Protein AF-A0A3L6TFB0-F1 (afdb_monomer)

Foldseek 3Di:
DDPPLPQVQLVSCVVVVNDDPQQAQLQARHGIDLFCLCAVPPLNVVLQVLLCVLVVHRARNGPCRLVVLVVVCVVCVVSVLLSVLLSVLSSVQSVCVVPVVDDDDDSLVSLLSSLVSSVVCVVVPPDDPPPSSVVSNVVSVVRVLVVVLVVVVVVPDDPVQSVQCVVVVNDPPLVRHDPSSNVVVVVVVVVD

Radius of gyration: 19.84 Å; Cα contacts (8 Å, |Δi|>4): 176; chains: 1; bounding box: 45×48×41 Å

Sequence (192 aa):
MLSTRKSLTRDVLESRGKHLDDNTCLFCSERETSQHLFFDCVVAKQVWTSISELLGLEIGSDFESVGSKWLCNKKFLVHNMISSAALWSIWKLRNNIHFQNSRWRDLGSLLLRITRTIQNWIILSPGQFEGQVNSFGERAKENSVQTWETYWLKRGVSPSSMADWRTSNYNWDMKYLPEDLKRICESEMLSF

Solvent-accessible surface area (backbone atoms only — not comparable to full-atom values): 10977 Å² total; per-residue (Å²): 132,84,82,68,94,70,65,83,32,51,54,53,38,44,76,69,73,42,89,61,99,71,52,48,29,99,86,75,67,45,76,27,34,67,65,31,61,64,20,69,31,75,66,30,38,54,52,25,52,55,50,16,67,73,68,76,41,94,43,44,80,40,70,62,57,48,46,61,40,51,76,43,38,90,84,29,45,66,60,42,48,52,53,49,28,44,54,50,46,53,52,50,50,56,48,34,37,73,78,63,77,41,76,88,85,57,68,20,67,50,44,40,49,24,36,52,49,42,60,74,45,38,83,81,53,78,92,79,49,72,67,61,52,48,52,50,36,50,52,17,49,48,50,35,46,52,56,50,51,53,52,42,44,76,72,67,32,49,74,65,44,54,52,55,32,52,74,59,72,62,52,80,56,77,90,69,43,40,69,61,51,44,51,51,54,52,58,57,59,72,71,107

Nearest PDB structures (foldseek):
  4rm7-assembly1_A  TM=3.546E-01  e=2.268E+00  Slackia heliotrinireducens DSM 20476
  4w9u-assembly1_C  TM=3.164E-01  e=8.969E+00  Brucella abortus 2308

InterPro domains:
  IPR026960 Reverse transcriptase zinc-binding domain [PF13966] (3-48)

Organism: Panicum miliaceum (NCBI:txid4540)

Secondary structure (DSSP, 8-state):
----TTS--HHHHHTTT---S--B-TTTSSBP-HHIIIIISHHHHHHHHHHHHHHTS---SSHHHHHHHHTTHHHHHHHHHHHHHHHHHHHHHHHHHHHS------HHHHHHHHHHHHHHHGGGSTTS-HHHHHHHHHHHHHHHHHHHHHHHHHTT--HHHHHHHHHTTS---TTSS-HHHHHHHHHHHTT-

pLDDT: mean 77.68, std 12.62, range [33.12, 94.62]

Mean predicted aligned error: 12.29 Å

Structure (mmCIF, N/CA/C/O backbone):
data_AF-A0A3L6TFB0-F1
#
_entry.id   AF-A0A3L6TFB0-F1
#
loop_
_atom_site.group_PDB
_atom_site.id
_atom_site.type_symbol
_atom_site.label_atom_id
_atom_site.label_alt_id
_atom_site.label_comp_id
_atom_site.label_asym_id
_atom_site.label_entity_id
_atom_site.label_seq_id
_atom_site.pdbx_PDB_ins_code
_atom_site.Cartn_x
_atom_site.Cartn_y
_atom_site.Cartn_z
_atom_site.occupancy
_atom_site.B_iso_or_equiv
_atom_site.auth_seq_id
_atom_site.auth_comp_id
_atom_site.auth_asym_id
_atom_site.auth_atom_id
_atom_site.pdbx_PDB_model_num
ATOM 1 N N . MET A 1 1 ? -10.306 17.043 -11.134 1.00 34.75 1 MET A N 1
ATOM 2 C CA . MET A 1 1 ? -9.308 17.948 -10.514 1.00 34.75 1 MET A CA 1
ATOM 3 C C . MET A 1 1 ? -7.927 17.459 -10.918 1.00 34.75 1 MET A C 1
ATOM 5 O O . MET A 1 1 ? -7.600 16.311 -10.660 1.00 34.75 1 MET A O 1
ATOM 9 N N . LEU A 1 2 ? -7.189 18.287 -11.656 1.00 40.16 2 LEU A N 1
ATOM 10 C CA . LEU A 1 2 ? -5.921 17.944 -12.299 1.00 40.16 2 LEU A CA 1
ATOM 11 C C . LEU A 1 2 ? -4.878 17.502 -11.264 1.00 40.16 2 LEU A C 1
ATOM 13 O O . LEU A 1 2 ? -4.475 18.300 -10.418 1.00 40.16 2 LEU A O 1
ATOM 17 N N . SER A 1 3 ? -4.423 16.249 -11.368 1.00 43.41 3 SER A N 1
ATOM 18 C CA . SER A 1 3 ? -3.174 15.788 -10.757 1.00 43.41 3 SER A CA 1
ATOM 19 C C . SER A 1 3 ? -2.056 16.697 -11.266 1.00 43.41 3 SER A C 1
ATOM 21 O O . SER A 1 3 ? -1.600 16.598 -12.407 1.00 43.41 3 SER A O 1
ATOM 23 N N . THR A 1 4 ? -1.705 17.708 -10.474 1.00 44.41 4 THR A N 1
ATOM 24 C CA . THR A 1 4 ? -0.649 18.640 -10.855 1.00 44.41 4 THR A CA 1
ATOM 25 C C . THR A 1 4 ? 0.663 17.868 -10.877 1.00 44.41 4 THR A C 1
ATOM 27 O O . THR A 1 4 ? 0.976 17.143 -9.937 1.00 44.41 4 THR A O 1
ATOM 30 N N . ARG A 1 5 ? 1.395 18.021 -11.985 1.00 49.91 5 ARG A N 1
ATOM 31 C CA . ARG A 1 5 ? 2.656 17.376 -12.393 1.00 49.91 5 ARG A CA 1
ATOM 32 C C . ARG A 1 5 ? 3.783 17.487 -11.346 1.00 49.91 5 ARG A C 1
ATOM 34 O O . ARG A 1 5 ? 4.804 18.117 -11.613 1.00 49.91 5 ARG A O 1
ATOM 41 N N . LYS A 1 6 ? 3.603 16.945 -10.140 1.00 53.91 6 LYS A N 1
ATOM 42 C CA . LYS A 1 6 ? 4.537 16.999 -9.000 1.00 53.91 6 LYS A CA 1
ATOM 43 C C . LYS A 1 6 ? 4.954 15.613 -8.508 1.00 53.91 6 LYS A C 1
ATOM 45 O O . LYS A 1 6 ? 6.010 15.514 -7.887 1.00 53.91 6 LYS A O 1
ATOM 50 N N . SER A 1 7 ? 4.195 14.553 -8.797 1.00 53.53 7 SER A N 1
ATOM 51 C CA . SER A 1 7 ? 4.681 13.187 -8.593 1.00 53.53 7 SER A CA 1
ATOM 52 C C . SER A 1 7 ? 5.807 12.921 -9.597 1.00 53.53 7 SER A C 1
ATOM 54 O O . SER A 1 7 ? 5.657 13.140 -10.793 1.00 53.53 7 SER A O 1
ATOM 56 N N . LEU A 1 8 ? 6.975 12.491 -9.119 1.00 62.09 8 LEU A N 1
ATOM 57 C CA . LEU A 1 8 ? 8.106 12.091 -9.968 1.00 62.09 8 LEU A CA 1
ATOM 58 C C . LEU A 1 8 ? 7.874 10.693 -10.568 1.00 62.09 8 LEU A C 1
ATOM 60 O O . LEU A 1 8 ? 8.758 9.839 -10.491 1.00 62.09 8 LEU A O 1
ATOM 64 N N . THR A 1 9 ? 6.677 10.427 -11.094 1.00 61.56 9 THR A N 1
ATOM 65 C CA . THR A 1 9 ? 6.404 9.205 -11.859 1.00 61.56 9 THR A CA 1
ATOM 66 C C . THR A 1 9 ? 7.203 9.219 -13.164 1.00 61.56 9 THR A C 1
ATOM 68 O O . THR A 1 9 ? 7.652 10.286 -13.598 1.00 61.56 9 THR A O 1
ATOM 71 N N . ARG A 1 10 ? 7.500 8.043 -13.736 1.00 66.25 10 ARG A N 1
ATOM 72 C CA . ARG A 1 10 ? 8.426 7.944 -14.885 1.00 66.25 10 ARG A CA 1
ATOM 73 C C . ARG A 1 10 ? 7.934 8.760 -16.088 1.00 66.25 10 ARG A C 1
ATOM 75 O O . ARG A 1 10 ? 8.711 9.524 -16.650 1.00 66.25 10 ARG A O 1
ATOM 82 N N . ASP A 1 11 ? 6.629 8.741 -16.358 1.00 64.44 11 ASP A N 1
ATOM 83 C CA . ASP A 1 11 ? 5.951 9.612 -17.332 1.00 64.44 11 ASP A CA 1
ATOM 84 C C . ASP A 1 11 ? 6.188 11.119 -17.090 1.00 64.44 11 ASP A C 1
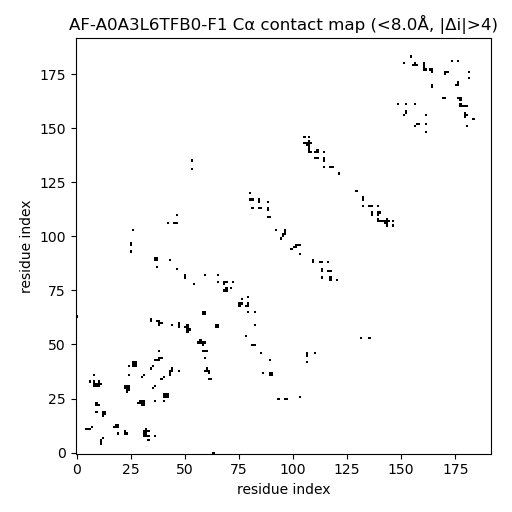ATOM 86 O O . ASP A 1 11 ? 6.435 11.887 -18.022 1.00 64.44 11 ASP A O 1
ATOM 90 N N . VAL A 1 12 ? 6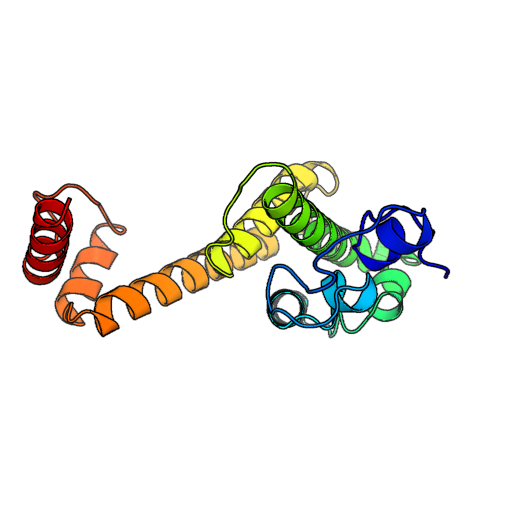.163 11.566 -15.831 1.00 68.44 12 VAL A N 1
ATOM 91 C CA . VAL A 1 12 ? 6.412 12.971 -15.472 1.00 68.44 12 VAL A CA 1
ATOM 92 C C . VAL A 1 12 ? 7.890 13.336 -15.635 1.00 68.44 12 VAL A C 1
ATOM 94 O O . VAL A 1 12 ? 8.186 14.453 -16.058 1.00 68.44 12 VAL A O 1
ATOM 97 N N . LEU A 1 13 ? 8.821 12.427 -15.336 1.00 65.56 13 LEU A N 1
ATOM 98 C CA . LEU A 1 13 ? 10.259 12.633 -15.553 1.00 65.56 13 LEU A CA 1
ATOM 99 C C . LEU A 1 13 ? 10.601 12.720 -17.048 1.00 65.56 13 LEU A C 1
ATOM 101 O O . LEU A 1 13 ? 11.302 13.648 -17.458 1.00 65.56 13 LEU A O 1
ATOM 105 N N . GLU A 1 14 ? 10.030 11.830 -17.855 1.00 64.38 14 GLU A N 1
ATOM 106 C CA . GLU A 1 14 ? 10.183 11.817 -19.312 1.00 64.38 14 GLU A CA 1
ATOM 107 C C . GLU A 1 14 ? 9.619 13.098 -19.942 1.00 64.38 14 GLU A C 1
ATOM 109 O O . GLU A 1 14 ? 10.307 13.775 -20.706 1.00 64.38 14 GLU A O 1
ATOM 114 N N . SER A 1 15 ? 8.430 13.541 -19.511 1.00 65.06 15 SER A N 1
ATOM 115 C CA . SER A 1 15 ? 7.844 14.820 -19.950 1.00 65.06 15 SER A CA 1
ATOM 116 C C . SER A 1 15 ? 8.668 16.062 -19.563 1.00 65.06 15 SER A C 1
ATOM 118 O O . SER A 1 15 ? 8.455 17.142 -20.113 1.00 65.06 15 SER A O 1
ATOM 120 N N . ARG A 1 16 ? 9.611 15.926 -18.617 1.00 68.06 16 ARG A N 1
ATOM 121 C CA . ARG A 1 16 ? 10.566 16.966 -18.193 1.00 68.06 16 ARG A CA 1
ATOM 122 C C . ARG A 1 16 ? 11.934 16.834 -18.880 1.00 68.06 16 ARG A C 1
ATOM 124 O O . ARG A 1 16 ? 12.887 17.484 -18.453 1.00 68.06 16 ARG A O 1
ATOM 131 N N . GLY A 1 17 ? 12.047 15.997 -19.912 1.00 60.22 17 GLY A N 1
ATOM 132 C CA . GLY A 1 17 ? 13.275 15.812 -20.687 1.00 60.22 17 GLY A CA 1
ATOM 133 C C . GLY A 1 17 ? 14.335 14.951 -19.996 1.00 60.22 17 GLY A C 1
ATOM 134 O O . GLY A 1 17 ? 15.500 14.993 -20.385 1.00 60.22 17 GLY A O 1
ATOM 135 N N . LYS A 1 18 ? 13.971 14.183 -18.958 1.00 62.00 18 LYS A N 1
ATOM 136 C CA . LYS A 1 18 ? 14.849 13.153 -18.389 1.00 62.00 18 LYS A CA 1
ATOM 137 C C . LYS A 1 18 ? 14.588 11.846 -19.127 1.00 62.00 18 LYS A C 1
ATOM 139 O O . LYS A 1 18 ? 13.540 11.241 -18.931 1.00 62.00 18 LYS A O 1
ATOM 144 N N . HIS A 1 19 ? 15.527 11.435 -19.976 1.00 58.56 19 HIS A N 1
ATOM 145 C CA . HIS A 1 19 ? 15.477 10.114 -20.592 1.00 58.56 19 HIS A CA 1
ATOM 146 C C . HIS A 1 19 ? 15.618 9.054 -19.497 1.00 58.56 19 HIS A C 1
ATOM 148 O O . HIS A 1 19 ? 16.542 9.118 -18.684 1.00 58.56 19 HIS A O 1
ATOM 154 N N . LEU A 1 20 ? 14.663 8.135 -19.448 1.00 63.72 20 LEU A N 1
ATOM 155 C CA . LEU A 1 20 ? 14.705 6.955 -18.604 1.00 63.72 20 LEU A CA 1
ATOM 156 C C . LEU A 1 20 ? 14.768 5.760 -19.549 1.00 63.72 20 LEU A C 1
ATOM 158 O O . LEU A 1 20 ? 13.880 5.599 -20.382 1.00 63.72 20 LEU A O 1
ATOM 162 N N . ASP A 1 21 ? 15.800 4.932 -19.413 1.00 64.44 21 ASP A N 1
ATOM 163 C CA . ASP A 1 21 ? 15.968 3.743 -20.260 1.00 64.44 21 ASP A CA 1
ATOM 164 C C . ASP A 1 21 ? 14.856 2.702 -20.012 1.00 64.44 21 ASP A C 1
ATOM 166 O O . ASP A 1 21 ? 14.566 1.863 -20.861 1.00 64.44 21 ASP A O 1
ATOM 170 N N . ASP A 1 22 ? 14.202 2.778 -18.846 1.00 74.75 22 ASP A N 1
ATOM 171 C CA . ASP A 1 22 ? 13.092 1.926 -18.439 1.00 74.75 22 ASP A CA 1
ATOM 172 C C . ASP A 1 22 ? 11.940 2.767 -17.860 1.00 74.75 22 ASP A C 1
ATOM 174 O O . ASP A 1 22 ? 12.082 3.432 -16.831 1.00 74.75 22 ASP A O 1
ATOM 178 N N . ASN A 1 23 ? 10.775 2.690 -18.513 1.00 76.62 23 ASN A N 1
ATOM 179 C CA . ASN A 1 23 ? 9.536 3.394 -18.157 1.00 76.62 23 ASN A CA 1
ATOM 180 C C . ASN A 1 23 ? 8.504 2.500 -17.446 1.00 76.62 23 ASN A C 1
ATOM 182 O O . ASN A 1 23 ? 7.345 2.887 -17.275 1.00 76.62 23 ASN A O 1
ATOM 186 N N . THR A 1 24 ? 8.895 1.296 -17.030 1.00 83.25 24 THR A N 1
ATOM 187 C CA . THR A 1 24 ? 7.977 0.331 -16.416 1.00 83.25 24 THR A CA 1
ATOM 188 C C . THR A 1 24 ? 7.727 0.580 -14.919 1.00 83.25 24 THR A C 1
ATOM 190 O O . THR A 1 24 ? 8.364 1.401 -14.274 1.00 83.25 24 THR A O 1
ATOM 193 N N . CYS A 1 25 ? 6.740 -0.059 -14.313 1.00 81.31 25 CYS A N 1
ATOM 194 C CA . CYS A 1 25 ? 6.436 0.068 -12.903 1.00 81.31 25 CYS A CA 1
ATOM 195 C C . CYS A 1 25 ? 7.386 -0.834 -12.126 1.00 81.31 25 CYS A C 1
ATOM 197 O O . CYS A 1 25 ? 7.467 -2.033 -12.390 1.00 81.31 25 CYS A O 1
ATOM 199 N N . LEU A 1 26 ? 8.020 -0.288 -11.088 1.00 82.56 26 LEU A N 1
ATOM 200 C CA . LEU A 1 26 ? 8.930 -1.037 -10.212 1.00 82.56 26 LEU A CA 1
ATOM 201 C C . LEU A 1 26 ? 8.255 -2.181 -9.432 1.00 82.56 26 LEU A C 1
ATOM 203 O O . LEU A 1 26 ? 8.943 -2.952 -8.769 1.00 82.56 26 LEU A O 1
ATOM 207 N N . PHE A 1 27 ? 6.926 -2.282 -9.487 1.00 76.81 27 PHE A N 1
ATOM 208 C CA . PHE A 1 27 ? 6.156 -3.331 -8.824 1.00 76.81 27 PHE A CA 1
ATOM 209 C C . PHE A 1 27 ? 5.663 -4.439 -9.760 1.00 76.81 27 PHE A C 1
ATOM 211 O O . PHE A 1 27 ? 5.446 -5.551 -9.289 1.00 76.81 27 PHE A O 1
ATOM 218 N N . CYS A 1 28 ? 5.433 -4.153 -11.047 1.00 79.38 28 CYS A N 1
ATOM 219 C CA . CYS A 1 28 ? 4.766 -5.102 -11.953 1.00 79.38 28 CYS A CA 1
ATOM 220 C C . CYS A 1 28 ? 5.220 -5.049 -13.418 1.00 79.38 28 CYS A C 1
ATOM 222 O O . CYS A 1 28 ? 4.640 -5.733 -14.252 1.00 79.38 28 CYS A O 1
ATOM 224 N N . SER A 1 29 ? 6.236 -4.247 -13.743 1.00 81.81 29 SER A N 1
ATOM 225 C CA . SER A 1 29 ? 6.821 -4.151 -15.088 1.00 81.81 29 SER A CA 1
ATOM 226 C C . SER A 1 29 ? 5.883 -3.652 -16.208 1.00 81.81 29 SER A C 1
ATOM 228 O O . SER A 1 29 ? 6.292 -3.601 -17.364 1.00 81.81 29 SER A O 1
ATOM 230 N N . GLU A 1 30 ? 4.662 -3.205 -15.898 1.00 81.38 30 GLU A N 1
ATOM 231 C CA . GLU A 1 30 ? 3.780 -2.473 -16.828 1.00 81.38 30 GLU A CA 1
ATOM 232 C C . GLU A 1 30 ? 4.193 -1.001 -16.973 1.00 81.38 30 GLU A C 1
ATOM 234 O O . GLU A 1 30 ? 4.982 -0.510 -16.183 1.00 81.38 30 GLU A O 1
ATOM 239 N N . ARG A 1 31 ? 3.663 -0.238 -17.938 1.00 84.62 31 ARG A N 1
ATOM 240 C CA . ARG A 1 31 ? 4.007 1.192 -18.088 1.00 84.62 31 ARG A CA 1
ATOM 241 C C . ARG A 1 31 ? 3.654 1.997 -16.829 1.00 84.62 31 ARG A C 1
ATOM 243 O O . ARG A 1 31 ? 2.492 2.064 -16.434 1.00 84.62 31 ARG A O 1
ATOM 250 N N . GLU A 1 32 ? 4.632 2.685 -16.242 1.00 86.62 32 GLU A N 1
ATOM 251 C CA . GLU A 1 32 ? 4.391 3.487 -15.043 1.00 86.62 32 GLU A CA 1
ATOM 252 C C . GLU A 1 32 ? 3.821 4.868 -15.390 1.00 86.62 32 GLU A C 1
ATOM 254 O O . GLU A 1 32 ? 4.474 5.705 -16.013 1.00 86.62 32 GLU A O 1
ATOM 259 N N . THR A 1 33 ? 2.605 5.128 -14.917 1.00 89.12 33 THR A N 1
ATOM 260 C CA . THR A 1 33 ? 1.979 6.455 -14.870 1.00 89.12 33 THR A CA 1
ATOM 261 C C . THR A 1 33 ? 1.542 6.757 -13.440 1.00 89.12 33 THR A C 1
ATOM 263 O O . THR A 1 33 ? 1.510 5.859 -12.597 1.00 89.12 33 THR A O 1
ATOM 266 N N . SER A 1 34 ? 1.158 8.000 -13.139 1.00 88.38 34 SER A N 1
ATOM 267 C CA . SER A 1 34 ? 0.551 8.309 -11.831 1.00 88.38 34 SER A CA 1
ATOM 268 C C . SER A 1 34 ? -0.713 7.488 -11.553 1.00 88.38 34 SER A C 1
ATOM 270 O O . SER A 1 34 ? -0.859 6.968 -10.452 1.00 88.38 34 SER A O 1
ATOM 272 N N . GLN A 1 35 ? -1.594 7.320 -12.542 1.00 90.31 35 GLN A N 1
ATOM 273 C CA . GLN A 1 35 ? -2.800 6.502 -12.385 1.00 90.31 35 GLN A CA 1
ATOM 274 C C . GLN A 1 35 ? -2.438 5.031 -12.127 1.00 90.31 35 GLN A C 1
ATOM 276 O O . GLN A 1 35 ? -2.921 4.434 -11.166 1.00 90.31 35 GLN A O 1
ATOM 281 N N . HIS A 1 36 ? -1.500 4.483 -12.903 1.00 87.44 36 HIS A N 1
ATOM 282 C CA . HIS A 1 36 ? -1.064 3.105 -12.719 1.00 87.44 36 HIS A CA 1
ATOM 283 C C . HIS A 1 36 ? -0.408 2.890 -11.350 1.00 87.44 36 HIS A C 1
ATOM 285 O O . HIS A 1 36 ? -0.799 1.990 -10.615 1.00 87.44 36 HIS A O 1
ATOM 291 N N . LEU A 1 37 ? 0.552 3.736 -10.967 1.00 90.25 37 LEU A N 1
ATOM 292 C CA . LEU A 1 37 ? 1.269 3.607 -9.698 1.00 90.25 37 LEU A CA 1
ATOM 293 C C . LEU A 1 37 ? 0.320 3.612 -8.496 1.00 90.25 37 LEU A C 1
ATOM 295 O O . LEU A 1 37 ? 0.527 2.853 -7.550 1.00 90.25 37 LEU A O 1
ATOM 299 N N . PHE A 1 38 ? -0.681 4.493 -8.515 1.00 93.69 38 PHE A N 1
ATOM 300 C CA . PHE A 1 38 ? -1.554 4.695 -7.368 1.00 93.69 38 PHE A CA 1
ATOM 301 C C . PHE A 1 38 ? -2.805 3.828 -7.367 1.00 93.69 38 PHE A C 1
ATOM 303 O O . PHE A 1 38 ? -3.336 3.629 -6.280 1.00 93.69 38 PHE A O 1
ATOM 310 N N . PHE A 1 39 ? -3.267 3.312 -8.509 1.00 92.44 39 PHE A N 1
ATOM 311 C CA . PHE A 1 39 ? -4.572 2.645 -8.593 1.00 92.44 39 PHE A CA 1
ATOM 312 C C . PHE A 1 39 ? -4.570 1.383 -9.460 1.00 92.44 39 PHE A C 1
ATOM 314 O O . PHE A 1 39 ? -5.110 0.366 -9.031 1.00 92.44 39 PHE A O 1
ATOM 321 N N . ASP A 1 40 ? -3.940 1.392 -10.640 1.00 86.94 40 ASP A N 1
ATOM 322 C CA . ASP A 1 40 ? -4.090 0.252 -11.565 1.00 86.94 40 ASP A CA 1
ATOM 323 C C . ASP A 1 40 ? -3.097 -0.888 -11.305 1.00 86.94 40 ASP A C 1
ATOM 325 O O . ASP A 1 40 ? -3.389 -2.046 -11.629 1.00 86.94 40 ASP A O 1
ATOM 329 N N . CYS A 1 41 ? -1.944 -0.569 -10.711 1.00 87.81 41 CYS A N 1
ATOM 330 C CA . CYS A 1 41 ? -0.896 -1.521 -10.370 1.00 87.81 41 CYS A CA 1
ATOM 331 C C . CYS A 1 41 ? -1.444 -2.617 -9.452 1.00 87.81 41 CYS A C 1
ATOM 333 O O . CYS A 1 41 ? -2.132 -2.335 -8.471 1.00 87.81 41 CYS A O 1
ATOM 335 N N . VAL A 1 42 ? -1.068 -3.872 -9.705 1.00 82.00 42 VAL A N 1
ATOM 336 C CA . VAL A 1 42 ? -1.490 -5.032 -8.899 1.00 82.00 42 VAL A CA 1
ATOM 337 C C . VAL A 1 42 ? -1.211 -4.872 -7.396 1.00 82.00 42 VAL A C 1
ATOM 339 O O . VAL A 1 42 ? -1.988 -5.345 -6.569 1.00 82.00 42 VAL A O 1
ATOM 342 N N . VAL A 1 43 ? -0.133 -4.174 -7.020 1.00 83.31 43 VAL A N 1
ATOM 343 C CA . VAL A 1 43 ? 0.175 -3.876 -5.611 1.00 83.31 43 VAL A CA 1
ATOM 344 C C . VAL A 1 43 ? -0.768 -2.807 -5.059 1.00 83.31 43 VAL A C 1
ATOM 346 O O . VAL A 1 43 ? -1.292 -2.966 -3.959 1.00 83.31 43 VAL A O 1
ATOM 349 N N . ALA A 1 44 ? -1.022 -1.742 -5.823 1.00 88.81 44 ALA A N 1
ATOM 350 C CA . ALA A 1 44 ? -1.941 -0.681 -5.423 1.00 88.81 44 ALA A CA 1
ATOM 351 C C . ALA A 1 44 ? -3.374 -1.207 -5.259 1.00 88.81 44 ALA A C 1
ATOM 353 O O . ALA A 1 44 ? -4.003 -0.936 -4.238 1.00 88.81 44 ALA A O 1
ATOM 354 N N . LYS A 1 45 ? -3.853 -2.039 -6.193 1.00 85.69 45 LYS A N 1
ATOM 355 C CA . LYS A 1 45 ? 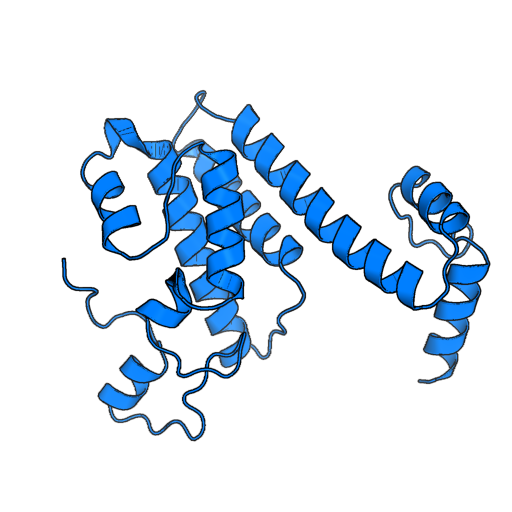-5.166 -2.696 -6.109 1.00 85.69 45 LYS A CA 1
ATOM 356 C C . LYS A 1 45 ? -5.331 -3.480 -4.813 1.00 85.69 45 LYS A C 1
ATOM 358 O O . LYS A 1 45 ? -6.316 -3.284 -4.116 1.00 85.69 45 LYS A O 1
ATOM 363 N N . GLN A 1 46 ? -4.344 -4.293 -4.435 1.00 84.50 46 GLN A N 1
ATOM 364 C CA . GLN A 1 46 ? -4.409 -5.063 -3.187 1.00 84.50 46 GLN A CA 1
ATOM 365 C C . GLN A 1 46 ? -4.427 -4.178 -1.930 1.00 84.50 46 GLN A C 1
ATOM 367 O O . GLN A 1 46 ? -5.122 -4.491 -0.957 1.00 84.50 46 GLN A O 1
ATOM 372 N N . VAL A 1 47 ? -3.699 -3.055 -1.942 1.00 90.06 47 VAL A N 1
ATOM 373 C CA . VAL A 1 47 ? -3.773 -2.057 -0.863 1.00 90.06 47 VAL A CA 1
ATOM 374 C C . VAL A 1 47 ? -5.181 -1.466 -0.777 1.00 90.06 47 VAL A C 1
ATOM 376 O O . VAL A 1 47 ? -5.741 -1.400 0.318 1.00 90.06 47 VAL A O 1
ATOM 379 N N . TRP A 1 48 ? -5.777 -1.079 -1.906 1.00 93.44 48 TRP A N 1
ATOM 380 C CA . TRP A 1 48 ? -7.122 -0.502 -1.938 1.00 93.44 48 TRP A CA 1
ATOM 381 C C . TRP A 1 48 ? -8.225 -1.499 -1.593 1.00 93.44 48 TRP A C 1
ATOM 383 O O . TRP A 1 48 ? -9.152 -1.116 -0.886 1.00 93.44 48 TRP A O 1
ATOM 393 N N . THR A 1 49 ? -8.099 -2.772 -1.974 1.00 87.44 49 THR A N 1
ATOM 394 C CA . THR A 1 49 ? -8.988 -3.848 -1.508 1.00 87.44 49 THR A CA 1
ATOM 395 C C . THR A 1 49 ? -8.947 -3.950 0.014 1.00 87.44 49 THR A C 1
ATOM 397 O O . THR A 1 49 ? -9.983 -3.858 0.668 1.00 87.44 49 THR A O 1
ATOM 400 N N . SER A 1 50 ? -7.743 -4.008 0.597 1.00 85.38 50 SER A N 1
ATOM 401 C CA . SER A 1 50 ? -7.579 -4.060 2.055 1.00 85.38 50 SER A CA 1
ATOM 402 C C . SER A 1 50 ? -8.206 -2.835 2.735 1.00 85.38 50 SER A C 1
ATOM 404 O O . SER A 1 50 ? -8.877 -2.951 3.758 1.00 85.38 50 SER A O 1
ATOM 406 N N . ILE A 1 51 ? -8.007 -1.638 2.182 1.00 89.69 51 ILE A N 1
ATOM 407 C CA . ILE A 1 51 ? -8.572 -0.401 2.735 1.00 89.69 51 ILE A CA 1
ATOM 408 C C . ILE A 1 51 ? -10.099 -0.362 2.592 1.00 89.69 51 ILE A C 1
ATOM 410 O O . ILE A 1 51 ? -10.774 0.036 3.538 1.00 89.69 51 ILE A O 1
ATOM 414 N N . SER A 1 52 ? -10.647 -0.790 1.456 1.00 90.44 52 SER A N 1
ATOM 415 C CA . SER A 1 52 ? -12.093 -0.781 1.211 1.00 90.44 52 SER A CA 1
ATOM 416 C C . SER A 1 52 ? -12.825 -1.719 2.165 1.00 90.44 52 SER A C 1
ATOM 418 O O . SER A 1 52 ? -13.816 -1.324 2.778 1.00 90.44 52 SER A O 1
ATOM 420 N N . GLU A 1 53 ? -12.275 -2.914 2.393 1.00 86.81 53 GLU A N 1
ATOM 421 C CA . GLU A 1 53 ? -12.779 -3.860 3.394 1.00 86.81 53 GLU A CA 1
ATOM 422 C C . GLU A 1 53 ? -12.731 -3.291 4.816 1.00 86.81 53 GLU A C 1
ATOM 424 O O . GLU A 1 53 ? -13.663 -3.490 5.589 1.00 86.81 53 GLU A O 1
ATOM 429 N N . LEU A 1 54 ? -11.661 -2.565 5.170 1.00 83.12 54 LEU A N 1
ATOM 430 C CA . LEU A 1 54 ? -11.541 -1.937 6.491 1.00 83.12 54 LEU A CA 1
ATOM 431 C C . LEU A 1 54 ? -12.625 -0.875 6.702 1.00 83.12 54 LEU A C 1
ATOM 433 O O . LEU A 1 54 ? -13.191 -0.762 7.787 1.00 83.12 54 LEU A O 1
ATOM 437 N N . LEU A 1 55 ? -12.849 -0.054 5.679 1.00 84.38 55 LEU A N 1
ATOM 438 C CA . LEU A 1 55 ? -13.748 1.093 5.745 1.00 84.38 55 LEU A CA 1
ATOM 439 C C . LEU A 1 55 ? -15.212 0.710 5.507 1.00 84.38 55 LEU A C 1
ATOM 441 O O . LEU A 1 55 ? -16.093 1.530 5.761 1.00 84.38 55 LEU A O 1
ATOM 445 N N . GLY A 1 56 ? -15.477 -0.500 5.001 1.00 85.44 56 GLY A N 1
ATOM 446 C CA . GLY A 1 56 ? -16.796 -0.881 4.496 1.00 85.44 56 GLY A CA 1
ATOM 447 C C . GLY A 1 56 ? -17.254 0.025 3.347 1.00 85.44 56 GLY A C 1
ATOM 448 O O . GLY A 1 56 ? -18.445 0.303 3.214 1.00 85.44 56 GLY A O 1
ATOM 449 N N . LEU A 1 57 ? -16.306 0.551 2.565 1.00 87.62 57 LEU A N 1
ATOM 450 C CA . LEU A 1 57 ? -16.546 1.534 1.515 1.00 87.62 57 LEU A CA 1
ATOM 451 C C . LEU A 1 57 ? -15.609 1.279 0.337 1.00 87.62 57 LEU A C 1
ATOM 453 O O . LEU A 1 57 ? -14.395 1.353 0.496 1.00 87.62 57 LEU A O 1
ATOM 457 N N . GLU A 1 58 ? -16.181 1.110 -0.852 1.00 90.81 58 GLU A N 1
ATOM 458 C CA . GLU A 1 58 ? -15.428 1.072 -2.107 1.00 90.81 58 GLU A CA 1
ATOM 459 C C . GLU A 1 58 ? -14.670 2.391 -2.333 1.00 90.81 58 GLU A C 1
ATOM 461 O O . GLU A 1 58 ? -15.270 3.462 -2.494 1.00 90.81 58 GLU A O 1
ATOM 466 N N . ILE A 1 59 ? -13.337 2.321 -2.320 1.00 92.12 59 ILE A N 1
ATOM 467 C CA . ILE A 1 59 ? -12.440 3.460 -2.523 1.00 92.12 59 ILE A CA 1
ATOM 468 C C . ILE A 1 59 ? -11.143 3.012 -3.204 1.00 92.12 59 ILE A C 1
ATOM 470 O O . ILE A 1 59 ? -10.663 1.902 -2.990 1.00 92.12 59 ILE A O 1
ATOM 474 N N . GLY A 1 60 ? -10.533 3.903 -3.991 1.00 92.12 60 GLY A N 1
ATOM 475 C CA . GLY A 1 60 ? -9.235 3.633 -4.606 1.00 92.12 60 GLY A CA 1
ATOM 476 C C . GLY A 1 60 ? -9.310 3.030 -6.004 1.00 92.12 60 GLY A C 1
ATOM 477 O O . GLY A 1 60 ? -8.367 2.370 -6.429 1.00 92.12 60 GLY A O 1
ATOM 478 N N . SER A 1 61 ? -10.404 3.265 -6.733 1.00 91.00 61 SER A N 1
ATOM 479 C CA . SER A 1 61 ? -10.458 2.990 -8.175 1.00 91.00 61 SER A CA 1
ATOM 480 C C . SER A 1 61 ? -9.630 4.001 -8.972 1.00 91.00 61 SER A C 1
ATOM 482 O O . SER A 1 61 ? -9.045 3.673 -9.999 1.00 91.00 61 SER A O 1
ATOM 484 N N . ASP A 1 62 ? -9.581 5.244 -8.493 1.00 92.50 62 ASP A N 1
ATOM 485 C CA . ASP A 1 62 ? -8.934 6.378 -9.148 1.00 92.50 62 ASP A CA 1
ATOM 486 C C . ASP A 1 62 ? -8.834 7.592 -8.200 1.00 92.50 62 ASP A C 1
ATOM 488 O O . ASP A 1 62 ? -9.292 7.581 -7.048 1.00 92.50 62 ASP A O 1
ATOM 492 N N . PHE A 1 63 ? -8.264 8.685 -8.708 1.00 90.44 63 PHE A N 1
ATOM 493 C CA . PHE A 1 63 ? -8.163 9.952 -7.985 1.00 90.44 63 PHE A CA 1
ATOM 494 C C . PHE A 1 63 ? -9.513 10.577 -7.607 1.00 90.44 63 PHE A C 1
ATOM 496 O O . PHE A 1 63 ? -9.571 11.299 -6.613 1.00 90.44 63 PHE A O 1
ATOM 503 N N . GLU A 1 64 ? -10.581 10.355 -8.370 1.00 91.44 64 GLU A N 1
ATOM 504 C CA . GLU A 1 64 ? -11.907 10.911 -8.083 1.00 91.44 64 GLU A CA 1
ATOM 505 C C . GLU A 1 64 ? -12.573 10.176 -6.913 1.00 91.44 64 GLU A C 1
ATOM 507 O O . GLU A 1 64 ? -13.115 10.815 -6.004 1.00 91.44 64 GLU A O 1
ATOM 512 N N . SER A 1 65 ? -12.438 8.850 -6.862 1.00 90.94 65 SER A N 1
ATOM 513 C CA . SER A 1 65 ? -12.935 8.007 -5.773 1.00 90.94 65 SER A CA 1
ATOM 514 C C . SER A 1 65 ? -12.377 8.441 -4.414 1.00 90.94 65 SER A C 1
ATOM 516 O O . SER A 1 65 ? -13.119 8.550 -3.437 1.00 90.94 65 SER A O 1
ATOM 518 N N . VAL A 1 66 ? -11.087 8.793 -4.369 1.00 91.25 66 VAL A N 1
ATOM 519 C CA . VAL A 1 66 ? -10.411 9.295 -3.168 1.00 91.25 66 VAL A CA 1
ATOM 520 C C . VAL A 1 66 ? -10.702 10.784 -2.954 1.00 91.25 66 VAL A C 1
ATOM 522 O O . VAL A 1 66 ? -1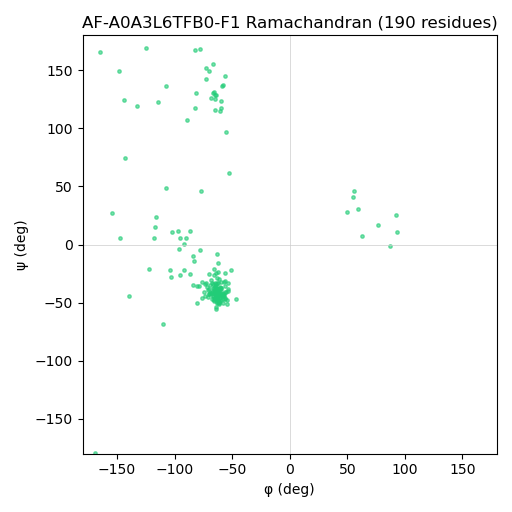1.120 11.202 -1.873 1.00 91.25 66 VAL A O 1
ATOM 525 N N . GLY A 1 67 ? -10.523 11.597 -3.996 1.00 87.50 67 GLY A N 1
ATOM 526 C CA . GLY A 1 67 ? -10.620 13.054 -3.928 1.00 87.50 67 GLY A CA 1
ATOM 527 C C . GLY A 1 67 ? -12.019 13.560 -3.580 1.00 87.50 67 GLY A C 1
ATOM 528 O O . GLY A 1 67 ? -12.148 14.545 -2.855 1.00 87.50 67 GLY A O 1
ATOM 529 N N . SER A 1 68 ? -13.075 12.864 -4.007 1.00 89.00 68 SER A N 1
ATOM 530 C CA . SER A 1 68 ? -14.455 13.213 -3.649 1.00 89.00 68 SER A CA 1
ATOM 531 C C . SER A 1 68 ? -14.694 13.192 -2.132 1.00 89.00 68 SER A C 1
ATOM 533 O O . SER A 1 68 ? -15.457 14.009 -1.615 1.00 89.00 68 SER A O 1
ATOM 535 N N . LYS A 1 69 ? -14.005 12.315 -1.385 1.00 86.44 69 LYS A N 1
ATOM 536 C CA . LYS A 1 69 ? -14.093 12.253 0.086 1.00 86.44 69 LYS A CA 1
ATOM 537 C C . LYS A 1 69 ? -13.308 13.371 0.759 1.00 86.44 69 LYS A C 1
ATOM 539 O O . LYS A 1 69 ? -13.745 13.911 1.780 1.00 86.44 69 LYS A O 1
ATOM 544 N N . TRP A 1 70 ? -12.204 13.785 0.142 1.00 84.25 70 TRP A N 1
ATOM 545 C CA . TRP A 1 70 ? -11.372 14.883 0.630 1.00 84.25 70 TRP A CA 1
ATOM 546 C C . TRP A 1 70 ? -12.141 16.209 0.661 1.00 84.25 70 TRP A C 1
ATOM 548 O O . TRP A 1 70 ? -11.974 16.994 1.593 1.00 84.25 70 TRP A O 1
ATOM 558 N N . LEU A 1 71 ? -13.066 16.417 -0.285 1.00 81.56 71 LEU A N 1
ATOM 559 C CA . LEU A 1 71 ? -13.942 17.596 -0.324 1.00 81.56 71 LEU A CA 1
ATOM 560 C C . LEU A 1 71 ? -14.889 17.690 0.884 1.00 81.56 71 LEU A C 1
ATOM 562 O O . LEU A 1 71 ? -15.248 18.783 1.315 1.00 81.56 71 LEU A O 1
ATOM 566 N N . CYS A 1 72 ? -15.266 16.556 1.474 1.00 81.44 72 CYS A N 1
ATOM 567 C CA . CYS A 1 72 ? -16.148 16.484 2.636 1.00 81.44 72 CYS A CA 1
ATOM 568 C C . CYS A 1 72 ? -15.368 16.103 3.906 1.00 81.44 72 CYS A C 1
ATOM 570 O O . CYS A 1 72 ? -15.778 15.214 4.656 1.00 81.44 72 CYS A O 1
ATOM 572 N N . ASN A 1 73 ? -14.245 16.787 4.164 1.00 72.50 73 ASN A N 1
ATOM 573 C CA . ASN A 1 73 ? -13.262 16.379 5.173 1.00 72.50 73 ASN A CA 1
ATOM 574 C C . ASN A 1 73 ? -13.824 16.151 6.582 1.00 72.50 73 ASN A C 1
ATOM 576 O O . ASN A 1 73 ? -13.438 15.194 7.236 1.00 72.50 73 ASN A O 1
ATOM 580 N N . LYS A 1 74 ? -14.780 16.962 7.050 1.00 73.75 74 LYS A N 1
ATOM 581 C CA . LYS A 1 74 ? -15.393 16.746 8.375 1.00 73.75 74 LYS A CA 1
ATOM 582 C C . LYS A 1 74 ? -16.156 15.418 8.474 1.00 73.75 74 LYS A C 1
ATOM 584 O O . LYS A 1 74 ? -16.181 14.815 9.536 1.00 73.75 74 LYS A O 1
ATOM 589 N N . LYS A 1 75 ? -16.769 14.970 7.373 1.00 77.94 75 LYS A N 1
ATOM 590 C CA . LYS A 1 75 ? -17.546 13.723 7.304 1.00 77.94 75 LYS A CA 1
ATOM 591 C C . LYS A 1 75 ? -16.656 12.504 7.063 1.00 77.94 75 LYS A C 1
ATOM 593 O O . LYS A 1 75 ? -16.948 11.427 7.566 1.00 77.94 75 LYS A O 1
ATOM 598 N N . PHE A 1 76 ? -15.583 12.674 6.294 1.00 81.62 76 PHE A N 1
ATOM 599 C CA . PHE A 1 76 ? -14.716 11.582 5.850 1.00 81.62 76 PHE A CA 1
ATOM 600 C C . PHE A 1 76 ? -13.289 11.683 6.390 1.00 81.62 76 PHE A C 1
ATOM 602 O O . PHE A 1 76 ? -12.386 11.097 5.805 1.00 81.62 76 PHE A O 1
ATOM 609 N N . LEU A 1 77 ? -13.074 12.379 7.510 1.00 81.25 77 LEU A N 1
ATOM 610 C CA . LEU A 1 77 ? -11.743 12.658 8.067 1.00 81.25 77 LEU A CA 1
ATOM 611 C C . LEU A 1 77 ? -10.853 11.409 8.095 1.00 81.25 77 LEU A C 1
ATOM 613 O O . LEU A 1 77 ? -9.728 11.424 7.610 1.00 81.25 77 LEU A O 1
ATOM 617 N N . VAL A 1 78 ? -11.402 10.299 8.579 1.00 79.00 78 VAL A N 1
ATOM 618 C CA . VAL A 1 78 ? -10.697 9.018 8.730 1.00 79.00 78 VAL A CA 1
ATOM 619 C C . VAL A 1 78 ? -10.395 8.359 7.391 1.00 79.00 78 VAL A C 1
ATOM 621 O O . VAL A 1 78 ? -9.275 7.910 7.159 1.00 79.00 78 VAL A O 1
ATOM 624 N N . HIS A 1 79 ? -11.354 8.378 6.467 1.00 85.25 79 HIS A N 1
ATOM 625 C CA . HIS A 1 79 ? -11.154 7.875 5.109 1.00 85.25 79 HIS A CA 1
ATOM 626 C C . HIS A 1 79 ? -10.064 8.689 4.405 1.00 85.25 79 HIS A C 1
ATOM 628 O O . HIS A 1 79 ? -9.224 8.137 3.698 1.00 85.25 79 HIS A O 1
ATOM 634 N N . ASN A 1 80 ? -10.032 9.999 4.648 1.00 87.81 80 ASN A N 1
ATOM 635 C CA . ASN A 1 80 ? -9.049 10.915 4.089 1.00 87.81 80 ASN A CA 1
ATOM 636 C C . ASN A 1 80 ? -7.662 10.673 4.688 1.00 87.81 80 ASN A C 1
ATOM 638 O O . ASN A 1 80 ? -6.687 10.641 3.943 1.00 87.81 80 ASN A O 1
ATOM 642 N N . MET A 1 81 ? -7.563 10.431 5.998 1.00 87.25 81 MET A N 1
ATOM 643 C CA . MET A 1 81 ? -6.307 10.055 6.656 1.00 87.25 81 MET A CA 1
ATOM 644 C C . MET A 1 81 ? -5.759 8.732 6.111 1.00 87.25 81 MET A C 1
ATOM 646 O O . MET A 1 81 ? -4.595 8.673 5.718 1.00 87.25 81 MET A O 1
ATOM 650 N N . ILE A 1 82 ? -6.594 7.692 6.035 1.00 89.00 82 ILE A N 1
ATOM 651 C CA . ILE A 1 82 ? -6.190 6.360 5.563 1.00 89.00 82 ILE A CA 1
ATOM 652 C C . ILE A 1 82 ? -5.797 6.402 4.083 1.00 89.00 82 ILE A C 1
ATOM 654 O O . ILE A 1 82 ? -4.711 5.947 3.725 1.00 89.00 82 ILE A O 1
ATOM 658 N N . SER A 1 83 ? -6.626 7.006 3.227 1.00 92.12 83 SER A N 1
ATOM 659 C CA . SER A 1 83 ? -6.320 7.145 1.796 1.00 92.12 83 SER A CA 1
ATOM 660 C C . SER A 1 83 ? -5.068 7.993 1.546 1.00 92.12 83 SER A C 1
ATOM 662 O O . SER A 1 83 ? -4.245 7.635 0.703 1.00 92.12 83 SER A O 1
ATOM 664 N N . SER A 1 84 ? -4.851 9.061 2.321 1.00 92.94 84 SER A N 1
ATOM 665 C CA . SER A 1 84 ? -3.623 9.866 2.243 1.00 92.94 84 SER A CA 1
ATOM 666 C C . SER A 1 84 ? -2.390 9.072 2.677 1.00 92.94 84 SER A C 1
ATOM 668 O O . SER A 1 84 ? -1.356 9.129 2.012 1.00 92.94 84 SER A O 1
ATOM 670 N N . ALA A 1 85 ? -2.491 8.296 3.761 1.00 92.25 85 ALA A N 1
ATOM 671 C CA . ALA A 1 85 ? -1.405 7.442 4.236 1.00 92.25 85 ALA A CA 1
ATOM 672 C C . ALA A 1 85 ? -1.055 6.340 3.224 1.00 92.25 85 ALA A C 1
ATOM 674 O O . ALA A 1 85 ? 0.127 6.034 3.040 1.00 92.25 85 ALA A O 1
ATOM 675 N N . ALA A 1 86 ? -2.055 5.778 2.539 1.00 94.25 86 ALA A N 1
ATOM 676 C CA . ALA A 1 86 ? -1.873 4.794 1.477 1.00 94.25 86 ALA A CA 1
ATOM 677 C C . ALA A 1 86 ? -1.117 5.382 0.280 1.00 94.25 86 ALA A C 1
ATOM 679 O O . ALA A 1 86 ? -0.042 4.886 -0.068 1.00 94.25 86 ALA A O 1
ATOM 680 N N . LEU A 1 87 ? -1.615 6.491 -0.280 1.00 94.62 87 LEU A N 1
ATOM 681 C CA . LEU A 1 87 ? -0.975 7.195 -1.396 1.00 94.62 87 LEU A CA 1
ATOM 682 C C . LEU A 1 87 ? 0.466 7.595 -1.056 1.00 94.62 87 LEU A C 1
ATOM 684 O O . LEU A 1 87 ? 1.390 7.342 -1.833 1.00 94.62 87 LEU A O 1
ATOM 688 N N . TRP A 1 88 ? 0.682 8.160 0.136 1.00 93.94 88 TRP A N 1
ATOM 689 C CA . TRP A 1 88 ? 2.014 8.531 0.611 1.00 93.94 88 TRP A CA 1
ATOM 690 C C . TRP A 1 88 ? 2.949 7.325 0.723 1.00 93.94 88 TRP A C 1
ATOM 692 O O . TRP A 1 88 ? 4.096 7.386 0.278 1.00 93.94 88 TRP A O 1
ATOM 702 N N . SER A 1 89 ? 2.473 6.217 1.294 1.00 92.88 89 SER A N 1
ATOM 703 C CA . SER A 1 89 ? 3.289 5.019 1.504 1.00 92.88 89 SER A CA 1
ATOM 704 C C . SER A 1 89 ? 3.674 4.345 0.189 1.00 92.88 89 SER A C 1
ATOM 706 O O . SER A 1 89 ? 4.833 3.954 0.041 1.00 92.88 89 SER A O 1
ATOM 708 N N . ILE A 1 90 ? 2.749 4.262 -0.776 1.00 90.88 90 ILE A N 1
ATOM 709 C CA . ILE A 1 90 ? 3.008 3.740 -2.128 1.00 90.88 90 ILE A CA 1
ATOM 710 C C . ILE A 1 90 ? 4.065 4.601 -2.826 1.00 90.88 90 ILE A C 1
ATOM 712 O O . ILE A 1 90 ? 5.089 4.086 -3.283 1.00 90.88 90 ILE A O 1
ATOM 716 N N . TRP A 1 91 ? 3.867 5.923 -2.842 1.00 93.19 91 TRP A N 1
ATOM 717 C CA . TRP A 1 91 ? 4.810 6.859 -3.454 1.00 93.19 91 TRP A CA 1
ATOM 718 C C . TRP A 1 91 ? 6.201 6.778 -2.817 1.00 93.19 91 TRP A C 1
ATOM 720 O O . TRP A 1 91 ? 7.213 6.675 -3.514 1.00 93.19 91 TRP A O 1
ATOM 730 N N . LYS A 1 92 ? 6.260 6.785 -1.480 1.00 90.56 92 LYS A N 1
ATOM 731 C CA . LYS A 1 92 ? 7.513 6.737 -0.721 1.00 90.56 92 LYS A CA 1
ATOM 732 C C . LYS A 1 92 ? 8.258 5.429 -0.960 1.00 90.56 92 LYS A C 1
ATOM 734 O O . LYS A 1 92 ? 9.470 5.445 -1.146 1.00 90.56 92 LYS A O 1
ATOM 739 N N . LEU A 1 93 ? 7.550 4.301 -0.986 1.00 87.81 93 LEU A N 1
ATOM 740 C CA . LEU A 1 93 ? 8.139 3.002 -1.291 1.00 87.81 93 LEU A CA 1
ATOM 741 C C . LEU A 1 93 ? 8.730 2.971 -2.704 1.00 87.81 93 LEU A C 1
ATOM 743 O O . LEU A 1 93 ? 9.895 2.609 -2.855 1.00 87.81 93 LEU A O 1
ATOM 747 N N . ARG A 1 94 ? 7.963 3.393 -3.716 1.00 89.12 94 ARG A N 1
ATOM 748 C CA . ARG A 1 94 ? 8.433 3.458 -5.107 1.00 89.12 94 ARG A CA 1
ATOM 749 C C . ARG A 1 94 ? 9.696 4.314 -5.215 1.00 89.12 94 ARG A C 1
ATOM 751 O O . ARG A 1 94 ? 10.678 3.894 -5.822 1.00 89.12 94 ARG A O 1
ATOM 758 N N . ASN A 1 95 ? 9.709 5.490 -4.590 1.00 87.00 95 ASN A N 1
ATOM 759 C CA . ASN A 1 95 ? 10.880 6.369 -4.610 1.00 87.00 95 ASN A CA 1
ATOM 760 C C . ASN A 1 95 ? 12.086 5.784 -3.880 1.00 87.00 95 ASN A C 1
ATOM 762 O O . ASN A 1 95 ? 13.207 5.950 -4.348 1.00 87.00 95 ASN A O 1
ATOM 766 N N . ASN A 1 96 ? 11.884 5.080 -2.768 1.00 84.50 96 ASN A N 1
ATOM 767 C CA . ASN A 1 96 ? 12.978 4.413 -2.073 1.00 84.50 96 ASN A CA 1
ATOM 768 C C . ASN A 1 96 ? 13.593 3.289 -2.918 1.00 84.50 96 ASN A C 1
ATOM 770 O O . ASN A 1 96 ? 14.809 3.110 -2.891 1.00 84.50 96 ASN A O 1
ATOM 774 N N . ILE A 1 97 ? 12.781 2.546 -3.677 1.00 83.50 97 ILE A N 1
ATOM 77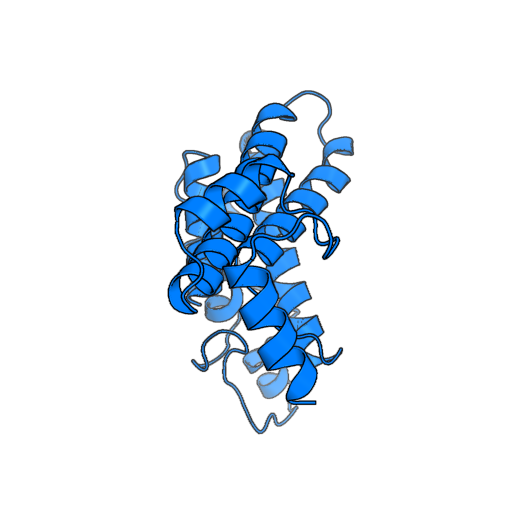5 C CA . ILE A 1 97 ? 13.295 1.527 -4.603 1.00 83.50 97 ILE A CA 1
ATOM 776 C C . ILE A 1 97 ? 14.145 2.189 -5.688 1.00 83.50 97 ILE A C 1
ATOM 778 O O . ILE A 1 97 ? 15.254 1.744 -5.957 1.00 83.50 97 ILE A O 1
ATOM 782 N N . HIS A 1 98 ? 13.660 3.294 -6.255 1.00 81.00 98 HIS A N 1
ATOM 783 C CA . HIS A 1 98 ? 14.357 3.985 -7.335 1.00 81.00 98 HIS A CA 1
ATOM 784 C C . HIS A 1 98 ? 15.637 4.717 -6.887 1.00 81.00 98 HIS A C 1
ATOM 786 O O . HIS A 1 98 ? 16.662 4.609 -7.549 1.00 81.00 98 HIS A O 1
ATOM 792 N N . PHE A 1 99 ? 15.597 5.461 -5.776 1.00 78.62 99 PHE A N 1
ATOM 793 C CA . PHE A 1 99 ? 16.683 6.368 -5.372 1.00 78.62 99 PHE A CA 1
ATOM 794 C C . PHE A 1 99 ? 17.561 5.848 -4.229 1.00 78.62 99 PHE A C 1
ATOM 796 O O . PHE A 1 99 ? 18.675 6.330 -4.057 1.00 78.62 99 PHE A O 1
ATOM 803 N N . GLN A 1 100 ? 17.066 4.918 -3.408 1.00 77.19 100 GLN A N 1
ATOM 804 C CA . GLN A 1 100 ? 17.744 4.476 -2.178 1.00 77.19 100 GLN A CA 1
ATOM 805 C C . GLN A 1 100 ? 18.129 2.993 -2.218 1.00 77.19 100 GLN A C 1
ATOM 807 O O . GLN A 1 100 ? 18.390 2.406 -1.169 1.00 77.19 100 GLN A O 1
ATOM 812 N N . ASN A 1 101 ? 18.109 2.373 -3.404 1.00 76.06 101 ASN A N 1
ATOM 813 C CA . ASN A 1 101 ? 18.388 0.948 -3.615 1.00 76.06 101 ASN A CA 1
ATOM 814 C C . ASN A 1 101 ? 17.600 0.023 -2.661 1.00 76.06 101 ASN A C 1
ATOM 816 O O . ASN A 1 101 ? 18.049 -1.059 -2.280 1.00 76.06 101 ASN A O 1
ATOM 820 N N . SER A 1 102 ? 16.425 0.478 -2.213 1.00 77.00 102 SER A N 1
ATOM 821 C CA . SER A 1 102 ? 15.550 -0.332 -1.372 1.00 77.00 102 SER A CA 1
ATOM 822 C C . SER A 1 102 ? 14.912 -1.430 -2.212 1.00 77.00 102 SER A C 1
ATOM 824 O O . SER A 1 102 ? 14.677 -1.262 -3.404 1.00 77.00 102 SER A O 1
ATOM 826 N N . 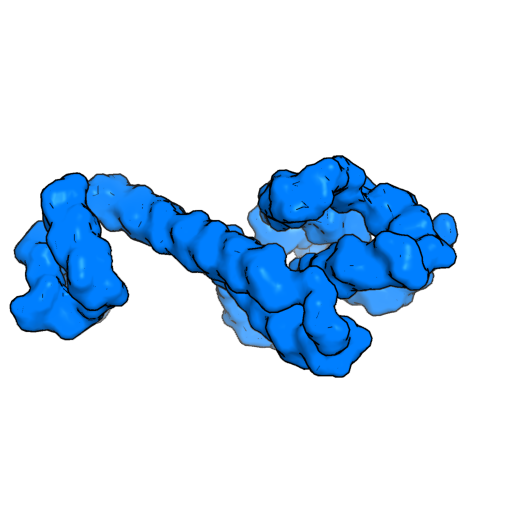ARG A 1 103 ? 14.568 -2.553 -1.582 1.00 72.38 103 ARG A N 1
ATOM 827 C CA . ARG A 1 103 ? 13.857 -3.644 -2.254 1.00 72.38 103 ARG A CA 1
ATOM 828 C C . ARG A 1 103 ? 12.409 -3.707 -1.787 1.00 72.38 103 ARG A C 1
ATOM 830 O O . ARG A 1 103 ? 12.132 -3.581 -0.591 1.00 72.38 103 ARG A O 1
ATOM 837 N N . TRP A 1 104 ? 11.494 -3.899 -2.736 1.00 75.62 104 TRP A N 1
ATOM 838 C CA . TRP A 1 104 ? 10.151 -4.381 -2.425 1.00 75.62 104 TRP A CA 1
ATOM 839 C C . TRP A 1 104 ? 10.266 -5.742 -1.731 1.00 75.62 104 TRP A C 1
ATOM 841 O O . TRP A 1 104 ? 11.081 -6.566 -2.142 1.00 75.62 104 TRP A O 1
ATOM 851 N N . ARG A 1 105 ? 9.490 -5.954 -0.663 1.00 76.75 105 ARG A N 1
ATOM 852 C CA . ARG A 1 105 ? 9.467 -7.229 0.069 1.00 76.75 105 ARG A CA 1
ATOM 853 C C . ARG A 1 105 ? 8.152 -7.951 -0.162 1.00 76.75 105 ARG A C 1
ATOM 855 O O . ARG A 1 105 ? 8.123 -8.972 -0.834 1.00 76.75 105 ARG A O 1
ATOM 862 N N . ASP A 1 106 ? 7.077 -7.388 0.373 1.00 78.19 106 ASP A N 1
ATOM 863 C CA . ASP A 1 106 ? 5.760 -8.009 0.400 1.00 78.19 106 ASP A CA 1
ATOM 864 C C . ASP A 1 106 ? 4.671 -6.969 0.731 1.00 78.19 106 ASP A C 1
ATOM 866 O O . ASP A 1 106 ? 4.961 -5.860 1.202 1.00 78.19 106 ASP A O 1
ATOM 870 N N . LEU A 1 107 ? 3.409 -7.345 0.497 1.00 77.25 107 LEU A N 1
ATOM 871 C CA . LEU A 1 107 ? 2.241 -6.499 0.751 1.00 77.25 107 LEU A CA 1
ATOM 872 C C . LEU A 1 107 ? 2.064 -6.162 2.240 1.00 77.25 107 LEU A C 1
ATOM 874 O O . LEU A 1 107 ? 1.742 -5.020 2.570 1.00 77.25 107 LEU A O 1
ATOM 878 N N . GLY A 1 108 ? 2.311 -7.114 3.141 1.00 77.38 108 GLY A N 1
ATOM 879 C CA . GLY A 1 108 ? 2.168 -6.922 4.586 1.00 77.38 108 GLY A CA 1
ATOM 880 C C . GLY A 1 108 ? 3.095 -5.830 5.124 1.00 77.38 108 GLY A C 1
ATOM 881 O O . GLY A 1 108 ? 2.662 -4.932 5.849 1.00 77.38 108 GLY A O 1
ATOM 882 N N . SER A 1 109 ? 4.350 -5.811 4.670 1.00 81.44 109 SER A N 1
ATOM 883 C CA . SER A 1 109 ? 5.330 -4.758 4.948 1.00 81.44 109 SER A CA 1
ATOM 884 C C . SER A 1 109 ? 4.831 -3.364 4.535 1.00 81.44 109 SER A C 1
ATOM 886 O O . SER A 1 109 ? 5.142 -2.377 5.211 1.00 81.44 109 SER A O 1
ATOM 888 N N . LEU A 1 110 ? 4.077 -3.249 3.435 1.00 86.06 110 LEU A N 1
ATOM 889 C CA . LEU A 1 110 ? 3.485 -1.985 2.983 1.00 86.06 110 LEU A CA 1
ATOM 890 C C . LEU A 1 110 ? 2.266 -1.592 3.818 1.00 86.06 110 LEU A C 1
ATOM 892 O O . LEU A 1 110 ? 2.199 -0.453 4.280 1.00 86.06 110 LEU A O 1
ATOM 896 N N . LEU A 1 111 ? 1.355 -2.528 4.084 1.00 86.06 111 LEU A N 1
ATOM 897 C CA . LEU A 1 111 ? 0.192 -2.295 4.947 1.00 86.06 111 LEU A CA 1
ATOM 898 C C . LEU A 1 111 ? 0.615 -1.881 6.367 1.00 86.06 111 LEU A C 1
ATOM 900 O O . LEU A 1 111 ? 0.036 -0.965 6.954 1.00 86.06 111 LEU A O 1
ATOM 904 N N . LEU A 1 112 ? 1.699 -2.456 6.896 1.00 85.12 112 LEU A N 1
ATOM 905 C CA . LEU A 1 112 ? 2.264 -2.066 8.187 1.00 85.12 112 LEU A CA 1
ATOM 906 C C . LEU A 1 112 ? 2.840 -0.641 8.163 1.00 85.12 112 LEU A C 1
ATOM 908 O O . LEU A 1 112 ? 2.696 0.104 9.132 1.00 85.12 112 LEU A O 1
ATOM 912 N N . ARG A 1 113 ? 3.476 -0.225 7.059 1.00 88.25 113 ARG A N 1
ATOM 913 C CA . ARG A 1 113 ? 3.943 1.166 6.886 1.00 88.25 113 ARG A CA 1
ATOM 914 C C . ARG A 1 113 ? 2.775 2.149 6.833 1.00 88.25 113 ARG A C 1
ATOM 916 O O . ARG A 1 113 ? 2.870 3.215 7.443 1.00 88.25 113 ARG A O 1
ATOM 923 N N . ILE A 1 114 ? 1.688 1.779 6.157 1.00 89.81 114 ILE A N 1
ATOM 924 C CA . ILE A 1 114 ? 0.451 2.568 6.115 1.00 89.81 114 ILE A CA 1
ATOM 925 C C . ILE A 1 114 ? -0.119 2.694 7.530 1.00 89.81 114 ILE A C 1
ATOM 927 O O . ILE A 1 114 ? -0.333 3.808 7.998 1.00 89.81 114 ILE A O 1
ATOM 931 N N . THR A 1 115 ? -0.243 1.578 8.254 1.00 86.44 115 THR A N 1
ATOM 932 C CA . THR A 1 115 ? -0.709 1.546 9.651 1.00 86.44 115 THR A CA 1
ATOM 933 C C . THR A 1 115 ? 0.115 2.471 10.542 1.00 86.44 115 THR A C 1
ATOM 935 O O . THR A 1 115 ? -0.442 3.330 11.214 1.00 86.44 115 THR A O 1
ATOM 938 N N . ARG A 1 116 ? 1.450 2.358 10.512 1.00 86.00 116 ARG A N 1
ATOM 939 C CA . ARG A 1 116 ? 2.345 3.219 11.308 1.00 86.00 116 ARG A CA 1
ATOM 940 C C . ARG A 1 116 ? 2.197 4.696 10.951 1.00 86.00 116 ARG A C 1
ATOM 942 O O . ARG A 1 116 ? 2.257 5.551 11.827 1.00 86.00 116 ARG A O 1
ATOM 949 N N . THR A 1 117 ? 1.997 5.002 9.670 1.00 89.00 117 THR A N 1
ATOM 950 C CA . THR A 1 117 ? 1.746 6.377 9.217 1.00 89.00 117 THR A CA 1
ATOM 951 C C . THR A 1 117 ? 0.439 6.905 9.803 1.00 89.00 117 THR A C 1
ATOM 953 O O . THR A 1 117 ? 0.424 8.010 10.335 1.00 89.00 117 THR A O 1
ATOM 956 N N . ILE A 1 118 ? -0.625 6.099 9.785 1.00 85.88 118 ILE A N 1
ATOM 957 C CA . ILE A 1 118 ? -1.911 6.451 10.395 1.00 85.88 118 ILE A CA 1
ATOM 958 C C . ILE A 1 118 ? -1.763 6.625 11.910 1.00 85.88 118 ILE A C 1
ATOM 960 O O . ILE A 1 118 ? -2.229 7.626 12.439 1.00 85.88 118 ILE A O 1
ATOM 964 N N . GLN A 1 119 ? -1.070 5.712 12.599 1.00 82.69 119 GLN A N 1
ATOM 965 C CA . GLN A 1 119 ? -0.809 5.791 14.043 1.00 82.69 119 GLN A CA 1
ATOM 966 C C . GLN A 1 119 ? -0.092 7.087 14.427 1.00 82.69 119 GLN A C 1
ATOM 968 O O . GLN A 1 119 ? -0.509 7.771 15.356 1.00 82.69 119 GLN A O 1
ATOM 973 N N . ASN A 1 120 ? 0.924 7.487 13.659 1.00 84.69 120 ASN A N 1
ATOM 974 C CA . ASN A 1 120 ? 1.605 8.767 13.861 1.00 84.69 120 ASN A CA 1
ATOM 975 C C . ASN A 1 120 ? 0.676 9.975 13.657 1.00 84.69 120 ASN A C 1
ATOM 977 O O . ASN A 1 120 ? 0.952 11.056 14.169 1.00 84.69 120 ASN A O 1
ATOM 981 N N . TRP A 1 121 ? -0.407 9.814 12.897 1.00 83.50 121 TRP A N 1
ATOM 982 C CA . TRP A 1 121 ? -1.402 10.853 12.643 1.00 83.50 121 TRP A CA 1
ATOM 983 C C . TRP A 1 121 ? -2.620 10.769 13.569 1.00 83.50 121 TRP A C 1
ATOM 985 O O . TRP A 1 121 ? -3.450 11.672 13.518 1.00 83.50 121 TRP A O 1
ATOM 995 N N . ILE A 1 122 ? -2.728 9.763 14.449 1.00 76.56 122 ILE A N 1
ATOM 996 C CA . ILE A 1 122 ? -3.832 9.644 15.425 1.00 76.56 122 ILE A CA 1
ATOM 997 C C . ILE A 1 122 ? -3.927 10.891 16.311 1.00 76.56 122 ILE A C 1
ATOM 999 O O . ILE A 1 122 ? -5.028 11.310 16.656 1.00 76.56 122 ILE A O 1
ATOM 1003 N N . ILE A 1 123 ? -2.802 11.553 16.602 1.00 73.38 123 ILE A N 1
ATOM 1004 C CA . ILE A 1 123 ? -2.779 12.827 17.343 1.00 73.38 123 ILE A CA 1
ATOM 1005 C C . ILE A 1 123 ? -3.636 13.926 16.690 1.00 73.38 123 ILE A C 1
ATOM 1007 O O . ILE A 1 123 ? -4.079 14.845 17.370 1.00 73.38 123 ILE A O 1
ATOM 1011 N N . LEU A 1 124 ? -3.882 13.836 15.378 1.00 68.81 124 LEU A N 1
ATOM 1012 C CA . LEU A 1 124 ? -4.705 14.778 14.619 1.00 68.81 124 LEU A CA 1
ATOM 1013 C C . LEU A 1 124 ? -6.208 14.456 14.711 1.00 68.81 124 LEU A C 1
ATOM 1015 O O . LEU A 1 124 ? -7.026 15.264 14.274 1.00 68.81 124 LEU A O 1
ATOM 1019 N N . SER A 1 125 ? -6.585 13.298 15.268 1.00 63.69 125 SER A N 1
ATOM 1020 C CA . SER A 1 125 ? -7.977 12.872 15.467 1.00 63.69 125 SER A CA 1
ATOM 1021 C C . SER A 1 125 ? -8.152 12.101 16.793 1.00 63.69 125 SER A C 1
ATOM 1023 O O . SER A 1 125 ? -8.302 10.876 16.795 1.00 63.69 125 SER A O 1
ATOM 1025 N N . PRO A 1 126 ? -8.132 12.798 17.947 1.00 58.41 126 PRO A N 1
ATOM 1026 C CA . PRO A 1 126 ? -8.271 12.155 19.251 1.00 58.41 126 PRO A CA 1
ATOM 1027 C C . PRO A 1 126 ? -9.650 11.499 19.421 1.00 58.41 126 PRO A C 1
ATOM 1029 O O . PRO A 1 126 ? -10.681 12.143 19.232 1.00 58.41 126 PRO A O 1
ATOM 1032 N N . GLY A 1 127 ? -9.669 10.225 19.821 1.00 62.72 127 GLY A N 1
ATOM 1033 C CA . GLY A 1 127 ? -10.854 9.559 20.375 1.00 62.72 127 GLY A CA 1
ATOM 1034 C C . GLY A 1 127 ? -11.831 8.907 19.393 1.00 62.72 127 GLY A C 1
ATOM 1035 O O . GLY A 1 127 ? -12.796 8.307 19.856 1.00 62.72 127 GLY A O 1
ATOM 1036 N N . GLN A 1 128 ? -11.618 8.969 18.072 1.00 60.44 128 GLN A N 1
ATOM 1037 C CA . GLN A 1 128 ? -12.584 8.381 17.132 1.00 60.44 128 GLN A CA 1
ATOM 1038 C C . GLN A 1 128 ? -12.255 6.948 16.668 1.00 60.44 128 GLN A C 1
ATOM 1040 O O . GLN A 1 128 ? -13.195 6.231 16.343 1.00 60.44 128 GLN A O 1
ATOM 1045 N N . PHE A 1 129 ? -10.989 6.487 16.639 1.00 62.03 129 PHE A N 1
ATOM 1046 C CA . PHE A 1 129 ? -10.656 5.283 15.843 1.00 62.03 129 PHE A CA 1
ATOM 1047 C C . PHE A 1 129 ? -9.442 4.427 16.262 1.00 62.03 129 PHE A C 1
ATOM 1049 O O . PHE A 1 129 ? -8.899 3.709 15.421 1.00 62.03 129 PHE A O 1
ATOM 1056 N N . GLU A 1 130 ? -9.035 4.394 17.537 1.00 63.47 130 GLU A N 1
ATOM 1057 C CA . GLU A 1 130 ? -7.983 3.444 17.969 1.00 63.47 130 GLU A CA 1
ATOM 1058 C C . GLU A 1 130 ? -8.315 1.991 17.576 1.00 63.47 130 GLU A C 1
ATOM 1060 O O . GLU A 1 130 ? -7.452 1.281 17.063 1.00 63.47 130 GLU A O 1
ATOM 1065 N N . GLY A 1 131 ? -9.584 1.578 17.695 1.00 66.69 131 GLY A N 1
ATOM 1066 C CA . GLY A 1 131 ? -10.032 0.227 17.339 1.00 66.69 131 GLY A CA 1
ATOM 1067 C C . GLY A 1 131 ? -9.824 -0.147 15.865 1.00 66.69 131 GLY A C 1
ATOM 1068 O O . GLY A 1 131 ? -9.295 -1.217 15.584 1.00 66.69 131 GLY A O 1
ATOM 1069 N N . GLN A 1 132 ? -10.173 0.736 14.920 1.00 68.94 132 GLN A N 1
ATOM 1070 C CA . GLN A 1 132 ? -10.029 0.452 13.481 1.00 68.94 132 GLN A CA 1
ATOM 1071 C C . GLN A 1 132 ? -8.571 0.494 13.009 1.00 68.94 132 GLN A C 1
ATOM 1073 O O . GLN A 1 132 ? -8.176 -0.256 12.117 1.00 68.94 132 GLN A O 1
ATOM 1078 N N . VAL A 1 133 ? -7.745 1.366 13.596 1.00 66.75 133 VAL A N 1
ATOM 1079 C CA . VAL A 1 133 ? -6.312 1.407 13.269 1.00 66.75 133 VAL A CA 1
ATOM 1080 C C . VAL A 1 133 ? -5.604 0.171 13.819 1.00 66.75 133 VAL A C 1
ATOM 1082 O O . VAL A 1 133 ? -4.751 -0.398 13.136 1.00 66.75 133 VAL A O 1
ATOM 1085 N N . ASN A 1 134 ? -5.987 -0.279 15.016 1.00 69.62 134 ASN A N 1
ATOM 1086 C CA . ASN A 1 134 ? -5.467 -1.510 15.600 1.00 69.62 134 ASN A CA 1
ATOM 1087 C C . ASN A 1 134 ? -5.884 -2.734 14.778 1.00 69.62 134 ASN A C 1
ATOM 1089 O O . ASN A 1 134 ? -5.006 -3.507 14.406 1.00 69.62 134 ASN A O 1
ATOM 1093 N N . SER A 1 135 ? -7.157 -2.853 14.380 1.00 70.69 135 SER A N 1
ATOM 1094 C CA . SER A 1 135 ? -7.620 -3.969 13.541 1.00 70.69 135 SER A CA 1
ATOM 1095 C C . SER A 1 135 ? -6.950 -3.984 12.161 1.00 70.69 135 SER A C 1
ATOM 1097 O O . SER A 1 135 ? -6.590 -5.042 11.648 1.00 70.69 135 SER A O 1
ATOM 1099 N N . PHE A 1 136 ? -6.716 -2.813 11.554 1.00 69.19 136 PHE A N 1
ATOM 1100 C CA . PHE A 1 136 ? -5.950 -2.721 10.309 1.00 69.19 136 PHE A CA 1
ATOM 1101 C C . PHE A 1 136 ? -4.493 -3.153 10.501 1.00 69.19 136 PHE A C 1
ATOM 1103 O O . PHE A 1 136 ? -3.946 -3.868 9.663 1.00 69.19 136 PHE A O 1
ATOM 1110 N N . GLY A 1 137 ? -3.876 -2.753 11.616 1.00 67.38 137 GLY A N 1
ATOM 1111 C CA . GLY A 1 137 ? -2.523 -3.154 11.980 1.00 67.38 137 GLY A CA 1
ATOM 1112 C C . GLY A 1 137 ? -2.381 -4.646 12.263 1.00 67.38 137 GLY A C 1
ATOM 1113 O O . GLY A 1 137 ? -1.391 -5.244 11.848 1.00 67.38 137 GLY A O 1
ATOM 1114 N N . GLU A 1 138 ? -3.356 -5.253 12.936 1.00 71.56 138 GLU A N 1
ATOM 1115 C CA . GLU A 1 138 ? -3.420 -6.698 13.174 1.00 71.56 138 GLU A CA 1
ATOM 1116 C C . GLU A 1 138 ? -3.557 -7.457 11.862 1.00 71.56 138 GLU A C 1
ATOM 1118 O O . GLU A 1 138 ? -2.715 -8.298 11.568 1.00 71.56 138 GLU A O 1
ATOM 1123 N N . ARG A 1 139 ? -4.490 -7.063 10.992 1.00 70.25 139 ARG A N 1
ATOM 1124 C CA . ARG A 1 139 ? -4.643 -7.694 9.676 1.00 70.25 139 ARG A CA 1
ATOM 1125 C C . ARG A 1 139 ? -3.421 -7.506 8.776 1.00 70.25 139 ARG A C 1
ATOM 1127 O O . ARG A 1 139 ? -3.038 -8.407 8.036 1.00 70.25 139 ARG A O 1
ATOM 1134 N N . ALA A 1 140 ? -2.757 -6.351 8.846 1.00 64.69 140 ALA A N 1
ATOM 1135 C CA . ALA A 1 140 ? -1.492 -6.128 8.147 1.00 64.69 140 ALA A CA 1
ATOM 1136 C C . ALA A 1 140 ? -0.385 -7.071 8.650 1.00 64.69 140 ALA A C 1
ATOM 1138 O O . ALA A 1 140 ? 0.406 -7.571 7.846 1.00 64.69 140 ALA A O 1
ATOM 1139 N N . LYS A 1 141 ? -0.336 -7.331 9.965 1.00 66.31 141 LYS A N 1
ATOM 1140 C CA . LYS A 1 141 ? 0.566 -8.327 10.559 1.00 66.31 141 LYS A CA 1
ATOM 1141 C C . LYS A 1 141 ? 0.180 -9.740 10.133 1.00 66.31 141 LYS A C 1
ATOM 1143 O O . LYS A 1 141 ? 1.062 -10.460 9.691 1.00 66.31 141 LYS A O 1
ATOM 1148 N N . GLU A 1 142 ? -1.095 -10.113 10.190 1.00 68.88 142 GLU A N 1
ATOM 1149 C CA . GLU A 1 142 ? -1.593 -11.427 9.761 1.00 68.88 142 GLU A CA 1
ATOM 1150 C C . GLU A 1 142 ? -1.270 -11.704 8.293 1.00 68.88 142 GLU A C 1
ATOM 1152 O O . GLU A 1 142 ? -0.689 -12.737 7.989 1.00 68.88 142 GLU A O 1
ATOM 1157 N N . ASN A 1 143 ? -1.522 -10.756 7.386 1.00 63.44 143 ASN A N 1
ATOM 1158 C CA . ASN A 1 143 ? -1.178 -10.902 5.969 1.00 63.44 143 ASN A CA 1
ATOM 1159 C C . ASN A 1 143 ? 0.340 -11.044 5.753 1.00 63.44 143 ASN A C 1
ATOM 1161 O O . ASN A 1 143 ? 0.784 -11.834 4.914 1.00 63.44 143 ASN A O 1
ATOM 1165 N N . SER A 1 144 ? 1.151 -10.294 6.513 1.00 62.16 144 SER A N 1
ATOM 1166 C CA . SER A 1 144 ? 2.615 -10.424 6.491 1.00 62.16 144 SER A CA 1
ATOM 1167 C C . SER A 1 144 ? 3.059 -11.802 6.979 1.00 62.16 144 SER A C 1
ATOM 1169 O O . SER A 1 144 ? 3.928 -12.417 6.366 1.00 62.16 144 SER A O 1
ATOM 1171 N N . VAL A 1 145 ? 2.457 -12.279 8.069 1.00 66.56 145 VAL A N 1
ATOM 1172 C CA . VAL A 1 145 ? 2.719 -13.584 8.669 1.00 66.56 145 VAL A CA 1
ATOM 1173 C C . VAL A 1 145 ? 2.316 -14.683 7.696 1.00 66.56 145 VAL A C 1
ATOM 1175 O O . VAL A 1 145 ? 3.160 -15.478 7.317 1.00 66.56 145 VAL A O 1
ATOM 1178 N N . GLN A 1 146 ? 1.089 -14.681 7.184 1.00 68.44 146 GLN A N 1
ATOM 1179 C CA . GLN A 1 146 ? 0.577 -15.715 6.288 1.00 68.44 146 GLN A CA 1
ATOM 1180 C C . GLN A 1 146 ? 1.377 -15.818 4.984 1.00 68.44 146 GLN A C 1
ATOM 1182 O O . GLN A 1 146 ? 1.644 -16.924 4.511 1.00 68.44 146 GLN A O 1
ATOM 1187 N N . THR A 1 147 ? 1.824 -14.690 4.421 1.00 66.56 147 THR A N 1
ATOM 1188 C CA . THR A 1 147 ? 2.730 -14.681 3.255 1.00 66.56 147 THR A CA 1
ATOM 1189 C C . THR A 1 147 ? 4.023 -15.435 3.566 1.00 66.56 147 THR A C 1
ATOM 1191 O O . THR A 1 147 ? 4.518 -16.224 2.758 1.00 66.56 147 THR A O 1
ATOM 1194 N N . TRP A 1 148 ? 4.555 -15.209 4.761 1.00 65.50 148 TRP A N 1
ATOM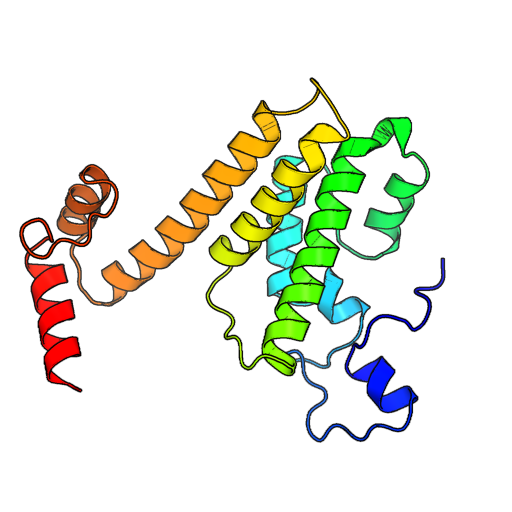 1195 C CA . TRP A 1 148 ? 5.814 -15.766 5.211 1.00 65.50 148 TRP A CA 1
ATOM 1196 C C . TRP A 1 148 ? 5.701 -17.230 5.662 1.00 65.50 148 TRP A C 1
ATOM 1198 O O . TRP A 1 148 ? 6.560 -18.049 5.351 1.00 65.50 148 TRP A O 1
ATOM 1208 N N . GLU A 1 149 ? 4.588 -17.611 6.281 1.00 77.00 149 GLU A N 1
ATOM 1209 C CA . GLU A 1 149 ? 4.261 -19.007 6.563 1.00 77.00 149 GLU A CA 1
ATOM 1210 C C . GLU A 1 149 ? 4.077 -19.806 5.272 1.00 77.00 149 GLU A C 1
ATOM 1212 O O . GLU A 1 149 ? 4.618 -20.898 5.131 1.00 77.00 149 GLU A O 1
ATOM 1217 N N . THR A 1 150 ? 3.388 -19.230 4.283 1.00 76.94 150 THR A N 1
ATOM 1218 C CA . THR A 1 150 ? 3.231 -19.845 2.957 1.00 76.94 150 THR A CA 1
ATOM 1219 C C . THR A 1 150 ? 4.585 -20.055 2.276 1.00 76.94 150 THR A C 1
ATOM 1221 O O . THR A 1 150 ? 4.779 -21.060 1.591 1.00 76.94 150 THR A O 1
ATOM 1224 N N . TYR A 1 151 ? 5.534 -19.133 2.463 1.00 73.44 151 TYR A N 1
ATOM 1225 C CA . TYR A 1 151 ? 6.902 -19.278 1.966 1.00 73.44 151 TYR A CA 1
ATOM 1226 C C . TYR A 1 151 ? 7.609 -20.499 2.577 1.00 73.44 151 TYR A C 1
ATOM 1228 O O . TYR A 1 151 ? 8.153 -21.313 1.832 1.00 73.44 151 TYR A O 1
ATOM 1236 N N . TRP A 1 152 ? 7.553 -20.673 3.899 1.00 76.88 152 TRP A N 1
ATOM 1237 C CA . TRP A 1 152 ? 8.206 -21.800 4.579 1.00 76.88 152 TRP A CA 1
ATOM 1238 C C . TRP A 1 152 ? 7.534 -23.143 4.322 1.00 76.88 152 TRP A C 1
ATOM 1240 O O . TRP A 1 152 ? 8.225 -24.132 4.080 1.00 76.88 152 TRP A O 1
ATOM 1250 N N . LEU A 1 153 ? 6.201 -23.168 4.274 1.00 82.88 153 LEU A N 1
ATOM 1251 C CA . LEU A 1 153 ? 5.439 -24.360 3.896 1.00 82.88 153 LEU A CA 1
ATOM 1252 C C . LEU A 1 153 ? 5.836 -24.846 2.495 1.00 82.88 153 LEU A C 1
ATOM 1254 O O . LEU A 1 153 ? 6.075 -26.034 2.290 1.00 82.88 153 LEU A O 1
ATOM 1258 N N . LYS A 1 154 ? 5.990 -23.929 1.528 1.00 83.88 154 LYS A N 1
ATOM 1259 C CA . LYS A 1 154 ? 6.461 -24.264 0.171 1.00 83.88 154 LYS A CA 1
ATOM 1260 C C . LYS A 1 154 ? 7.889 -24.813 0.137 1.00 83.88 154 LYS A C 1
ATOM 1262 O O . LYS A 1 154 ? 8.224 -25.528 -0.803 1.00 83.88 154 LYS A O 1
ATOM 1267 N N . ARG A 1 155 ? 8.723 -24.487 1.128 1.00 77.56 155 ARG A N 1
ATOM 1268 C CA . ARG A 1 155 ? 10.094 -25.006 1.266 1.00 77.56 155 ARG A CA 1
ATOM 1269 C C . ARG A 1 155 ? 10.185 -26.297 2.078 1.00 77.56 155 ARG A C 1
ATOM 1271 O O . ARG A 1 155 ? 11.285 -26.791 2.295 1.00 77.56 155 ARG A O 1
ATOM 1278 N N . GLY A 1 156 ? 9.048 -26.870 2.467 1.00 83.19 156 GLY A N 1
ATOM 1279 C CA . GLY A 1 156 ? 8.994 -28.174 3.120 1.00 83.19 156 GLY A CA 1
ATOM 1280 C C . GLY A 1 156 ? 9.010 -28.125 4.645 1.00 83.19 156 GLY A C 1
ATOM 1281 O O . GLY A 1 156 ? 9.129 -29.183 5.258 1.00 83.19 156 GLY A O 1
ATOM 1282 N N . VAL A 1 157 ? 8.852 -26.947 5.264 1.00 86.06 157 VAL A N 1
ATOM 1283 C CA . VAL A 1 157 ? 8.519 -26.882 6.696 1.00 86.06 157 VAL A CA 1
ATOM 1284 C C . VAL A 1 157 ? 7.122 -27.464 6.885 1.00 86.06 157 VAL A C 1
ATOM 1286 O O . VAL A 1 157 ? 6.187 -27.119 6.160 1.00 86.06 157 VAL A O 1
ATOM 1289 N N . SER A 1 158 ? 6.973 -28.368 7.844 1.00 90.81 158 SER A N 1
ATOM 1290 C CA . SER A 1 158 ? 5.706 -29.032 8.114 1.00 90.81 158 SER A CA 1
ATOM 1291 C C . SER A 1 158 ? 4.678 -28.066 8.731 1.00 90.81 158 SER A C 1
ATOM 1293 O O . SER A 1 158 ? 5.041 -27.157 9.485 1.00 90.81 158 SER A O 1
ATOM 1295 N N . PRO A 1 159 ? 3.368 -28.261 8.478 1.00 88.44 159 PRO A N 1
ATOM 1296 C CA . PRO A 1 159 ? 2.323 -27.459 9.117 1.00 88.44 159 PRO A CA 1
ATOM 1297 C C . PRO A 1 159 ? 2.357 -27.498 10.652 1.00 88.44 159 PRO A C 1
ATOM 1299 O O . PRO A 1 159 ? 2.039 -26.495 11.287 1.00 88.44 159 PRO A O 1
ATOM 1302 N N . SER A 1 160 ? 2.768 -28.624 11.249 1.00 89.06 160 SER A N 1
ATOM 1303 C CA . SER A 1 160 ? 2.951 -28.765 12.700 1.00 89.06 160 SER A CA 1
ATOM 1304 C C . SER A 1 160 ? 4.076 -27.876 13.221 1.00 89.06 160 SER A C 1
ATOM 1306 O O . SER A 1 160 ? 3.858 -27.105 14.147 1.00 89.06 160 SER A O 1
ATOM 1308 N N . SER A 1 161 ? 5.237 -27.890 12.565 1.00 88.19 161 SER A N 1
ATOM 1309 C CA . SER A 1 161 ? 6.364 -27.025 12.922 1.00 88.19 161 SER A CA 1
ATOM 1310 C C . SER A 1 161 ? 6.025 -25.542 12.797 1.00 88.19 161 SER A C 1
ATOM 1312 O O . SER A 1 161 ? 6.396 -24.740 13.652 1.00 88.19 161 SER A O 1
ATOM 1314 N N . MET A 1 162 ? 5.269 -25.165 11.762 1.00 85.62 162 MET A N 1
ATOM 1315 C CA . MET A 1 162 ? 4.774 -23.794 11.612 1.00 85.62 162 MET A CA 1
ATOM 1316 C C . MET A 1 162 ? 3.835 -23.391 12.756 1.00 85.62 162 MET A C 1
ATOM 1318 O O . MET A 1 162 ? 3.923 -22.266 13.251 1.00 85.62 162 MET A O 1
ATOM 1322 N N . ALA A 1 163 ? 2.956 -24.298 13.193 1.00 84.94 163 ALA A N 1
ATOM 1323 C CA . ALA A 1 163 ? 2.057 -24.054 14.316 1.00 84.94 163 ALA A CA 1
ATOM 1324 C C . ALA A 1 163 ? 2.825 -23.908 15.638 1.00 84.94 163 ALA A C 1
ATOM 1326 O O . ALA A 1 163 ? 2.569 -22.958 16.378 1.00 84.94 163 ALA A O 1
ATOM 1327 N N . ASP A 1 164 ? 3.806 -24.773 15.895 1.00 84.19 164 ASP A N 1
ATOM 1328 C CA . ASP A 1 164 ? 4.653 -24.700 17.088 1.00 84.19 164 ASP A CA 1
ATOM 1329 C C . ASP A 1 164 ? 5.446 -23.389 17.119 1.00 84.19 164 ASP A C 1
ATOM 1331 O O . ASP A 1 164 ? 5.472 -22.685 18.130 1.00 84.19 164 ASP A O 1
ATOM 1335 N N . TRP A 1 165 ? 6.014 -22.978 15.985 1.00 80.25 165 TRP A N 1
ATOM 1336 C CA . TRP A 1 165 ? 6.754 -21.722 15.886 1.00 80.25 165 TRP A CA 1
ATOM 1337 C C . TRP A 1 165 ? 5.871 -20.481 16.050 1.00 80.25 165 TRP A C 1
ATOM 1339 O O . TRP A 1 165 ? 6.288 -19.484 16.645 1.00 80.25 165 TRP A O 1
ATOM 1349 N N . ARG A 1 166 ? 4.614 -20.545 15.597 1.00 79.69 166 ARG A N 1
ATOM 1350 C CA . ARG A 1 166 ? 3.622 -19.497 15.859 1.00 79.69 166 ARG A CA 1
ATOM 1351 C C . ARG A 1 166 ? 3.393 -19.312 17.363 1.00 79.69 166 ARG A C 1
ATOM 1353 O O . ARG A 1 166 ? 3.264 -18.173 17.809 1.00 79.69 166 ARG A O 1
ATOM 1360 N N . THR A 1 167 ? 3.399 -20.386 18.162 1.00 82.75 167 THR A N 1
ATOM 1361 C CA . THR A 1 167 ? 3.214 -20.278 19.626 1.00 82.75 167 THR A CA 1
ATOM 1362 C C . THR A 1 167 ? 4.352 -19.536 20.330 1.00 82.75 167 THR A C 1
ATOM 1364 O O . THR A 1 167 ? 4.122 -18.901 21.357 1.00 82.75 167 THR A O 1
ATOM 1367 N N . SER A 1 168 ? 5.560 -19.534 19.755 1.00 75.56 168 SER A N 1
ATOM 1368 C CA . SER A 1 168 ? 6.696 -18.756 20.263 1.00 75.56 168 SER A CA 1
ATOM 1369 C C . SER A 1 168 ? 6.740 -17.323 19.726 1.00 75.56 168 SER A C 1
ATOM 1371 O O . SER A 1 168 ? 7.743 -16.631 19.905 1.00 75.56 168 SER A O 1
ATOM 1373 N N . ASN A 1 169 ? 5.662 -16.863 19.076 1.00 73.19 169 ASN A N 1
ATOM 1374 C CA . ASN A 1 169 ? 5.603 -15.584 18.371 1.00 73.19 169 ASN A CA 1
ATOM 1375 C C . ASN A 1 169 ? 6.729 -15.460 17.324 1.00 73.19 169 ASN A C 1
ATOM 1377 O O . ASN A 1 169 ? 7.358 -14.409 17.190 1.00 73.19 169 ASN A O 1
ATOM 1381 N N . TYR A 1 170 ? 6.994 -16.561 16.607 1.00 70.50 170 TYR A N 1
ATOM 1382 C CA . TYR A 1 170 ? 8.041 -16.676 15.590 1.00 70.50 170 TYR A CA 1
ATOM 1383 C C . TYR A 1 170 ? 9.438 -16.316 16.120 1.00 70.50 170 TYR A C 1
ATOM 1385 O O . TYR A 1 170 ? 10.184 -15.560 15.494 1.00 70.50 170 TYR A O 1
ATOM 1393 N N . ASN A 1 171 ? 9.798 -16.834 17.300 1.00 72.38 171 ASN A N 1
ATOM 1394 C CA . ASN A 1 171 ? 11.121 -16.612 17.879 1.00 72.38 171 ASN A CA 1
ATOM 1395 C C . ASN A 1 171 ? 12.212 -17.252 17.004 1.00 72.38 171 ASN A C 1
ATOM 1397 O O . ASN A 1 171 ? 12.141 -18.430 16.665 1.00 72.38 171 ASN A O 1
ATOM 1401 N N . TRP A 1 172 ? 13.226 -16.463 16.660 1.00 68.69 172 TRP A N 1
ATOM 1402 C CA . TRP A 1 172 ? 14.316 -16.845 15.766 1.00 68.69 172 TRP A CA 1
ATOM 1403 C C . TRP A 1 172 ? 15.550 -17.438 16.448 1.00 68.69 172 TRP A C 1
ATOM 1405 O O . TRP A 1 172 ? 16.535 -17.752 15.781 1.00 68.69 172 TRP A O 1
ATOM 1415 N N . ASP A 1 173 ? 15.529 -17.571 17.769 1.00 72.44 173 ASP A N 1
ATOM 1416 C CA . ASP A 1 173 ? 16.594 -18.254 18.492 1.00 72.44 173 ASP A CA 1
ATOM 1417 C C . ASP A 1 173 ? 16.627 -19.739 18.090 1.00 72.44 173 ASP A C 1
ATOM 1419 O O . ASP A 1 173 ? 15.683 -20.489 18.344 1.00 72.44 173 ASP A O 1
ATOM 1423 N N . MET A 1 174 ? 17.740 -20.150 17.468 1.00 72.94 174 MET A N 1
ATOM 1424 C CA . MET A 1 174 ? 18.008 -21.498 16.937 1.00 72.94 174 MET A CA 1
ATOM 1425 C C . MET A 1 174 ? 17.761 -22.624 17.942 1.00 72.94 174 MET A C 1
ATOM 1427 O O . MET A 1 174 ? 17.558 -23.771 17.546 1.00 72.94 174 MET A O 1
ATOM 1431 N N . LYS A 1 175 ? 17.780 -22.314 19.241 1.00 76.12 175 LYS A N 1
ATOM 1432 C CA . LYS A 1 175 ? 17.472 -23.268 20.304 1.00 76.12 175 LYS A CA 1
ATOM 1433 C C . LYS A 1 175 ? 15.990 -23.659 20.353 1.00 76.12 175 LYS A C 1
ATOM 1435 O O . LYS A 1 175 ? 15.673 -24.733 20.856 1.00 76.12 175 LYS A O 1
ATOM 1440 N N . TYR A 1 176 ? 15.106 -22.797 19.856 1.00 76.00 176 TYR A N 1
ATOM 1441 C CA . TYR A 1 176 ? 13.650 -22.955 19.910 1.00 76.00 176 TYR A CA 1
ATOM 1442 C C . TYR A 1 176 ? 13.000 -23.053 18.522 1.00 76.00 176 TYR A C 1
ATOM 14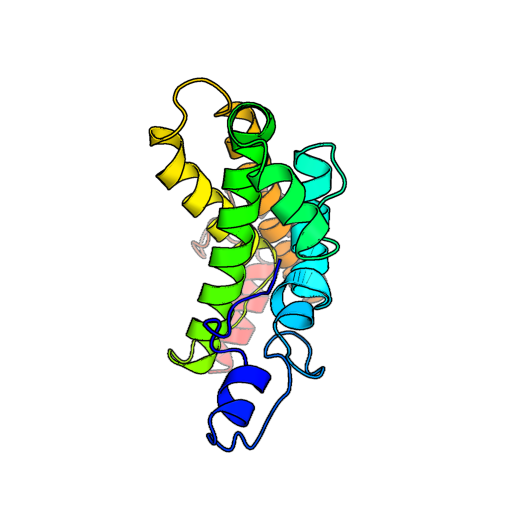44 O O . TYR A 1 176 ? 11.773 -23.071 18.428 1.00 76.00 176 TYR A O 1
ATOM 1452 N N . LEU A 1 177 ? 13.796 -23.101 17.448 1.00 80.25 177 LEU A N 1
ATOM 1453 C CA . LEU A 1 177 ? 13.281 -23.334 16.100 1.00 80.25 177 LEU A CA 1
ATOM 1454 C C . LEU A 1 177 ? 12.851 -24.799 15.927 1.00 80.25 177 LEU A C 1
ATOM 1456 O O . LEU A 1 177 ? 13.562 -25.696 16.385 1.00 80.25 177 LEU A O 1
ATOM 1460 N N . PRO A 1 178 ? 11.750 -25.061 15.201 1.00 86.25 178 PRO A N 1
ATOM 1461 C CA . PRO A 1 178 ? 11.431 -26.404 14.733 1.00 86.25 178 PRO A CA 1
ATOM 1462 C C . PRO A 1 178 ? 12.559 -27.018 13.893 1.00 86.25 178 PRO A C 1
ATOM 1464 O O . PRO A 1 178 ? 13.228 -26.324 13.128 1.00 86.25 178 PRO A O 1
ATOM 1467 N N . GLU A 1 179 ? 12.757 -28.330 14.010 1.00 85.81 179 GLU A N 1
ATOM 1468 C CA . GLU A 1 179 ? 13.935 -29.024 13.469 1.00 85.81 179 GLU A CA 1
ATOM 1469 C C . GLU A 1 179 ? 13.999 -29.032 11.929 1.00 85.81 179 GLU A C 1
ATOM 1471 O O . GLU A 1 179 ? 15.074 -28.964 11.337 1.00 85.81 179 GLU A O 1
ATOM 1476 N N . ASP A 1 180 ? 12.851 -29.097 11.257 1.00 86.12 180 ASP A N 1
ATOM 1477 C CA . ASP A 1 180 ? 12.733 -29.020 9.796 1.00 86.12 180 ASP A CA 1
ATOM 1478 C C . ASP A 1 180 ? 13.052 -27.616 9.267 1.00 86.12 180 ASP A C 1
ATOM 1480 O O . ASP A 1 180 ? 13.800 -27.474 8.299 1.00 86.12 180 ASP A O 1
ATOM 1484 N N . LEU A 1 181 ? 12.561 -26.580 9.946 1.00 80.12 181 LEU A N 1
ATOM 1485 C CA . LEU A 1 181 ? 12.927 -25.195 9.673 1.00 80.12 181 LEU A CA 1
ATOM 1486 C C . LEU A 1 181 ? 14.422 -24.959 9.921 1.00 80.12 181 LEU A C 1
ATOM 1488 O O . LEU A 1 181 ? 15.103 -24.391 9.069 1.00 80.12 181 LEU A O 1
ATOM 1492 N N . LYS A 1 182 ? 14.945 -25.433 11.056 1.00 84.06 182 LYS A N 1
ATOM 1493 C CA . LYS A 1 182 ? 16.361 -25.325 11.417 1.00 84.06 182 LYS A CA 1
ATOM 1494 C C . LYS A 1 182 ? 17.254 -25.973 10.360 1.00 84.06 182 LYS A C 1
ATOM 1496 O O . LYS A 1 182 ? 18.204 -25.346 9.906 1.00 84.06 182 LYS A O 1
ATOM 1501 N N . ARG A 1 183 ? 16.889 -27.166 9.882 1.00 83.62 183 ARG A N 1
ATOM 1502 C CA . ARG A 1 183 ? 17.599 -27.872 8.807 1.00 83.62 183 ARG A CA 1
ATOM 1503 C C . ARG A 1 183 ? 17.619 -27.084 7.497 1.00 83.62 183 ARG A C 1
ATOM 1505 O O . ARG A 1 183 ? 18.653 -27.044 6.833 1.00 83.62 183 ARG A O 1
ATOM 1512 N N . ILE A 1 184 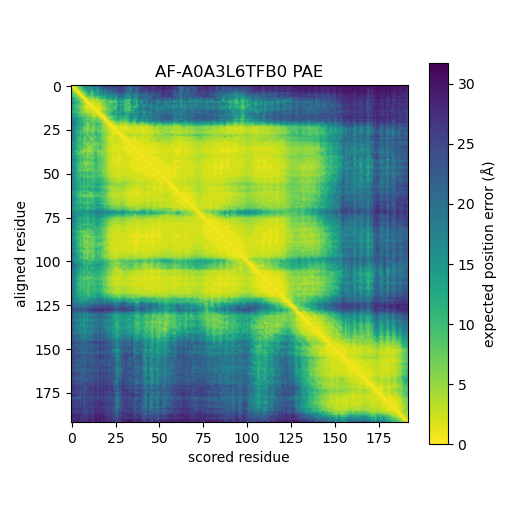? 16.504 -26.450 7.123 1.00 81.06 184 ILE A N 1
ATOM 1513 C CA . ILE A 1 184 ? 16.447 -25.589 5.932 1.00 81.06 184 ILE A CA 1
ATOM 1514 C C . ILE A 1 184 ? 17.347 -24.362 6.132 1.00 81.06 184 ILE A C 1
ATOM 1516 O O . ILE A 1 184 ? 18.175 -24.080 5.268 1.00 81.06 184 ILE A O 1
ATOM 1520 N N . CYS A 1 185 ? 17.262 -23.686 7.281 1.00 73.50 185 CYS A N 1
ATOM 1521 C CA . CYS A 1 185 ? 18.112 -22.536 7.600 1.00 73.50 185 CYS A CA 1
ATOM 1522 C C . CYS A 1 185 ? 19.609 -22.884 7.592 1.00 73.50 185 CYS A C 1
ATOM 1524 O O . CYS A 1 185 ? 20.404 -22.134 7.032 1.00 73.50 185 CYS A O 1
ATOM 1526 N N . GLU A 1 186 ? 19.998 -24.023 8.165 1.00 76.88 186 GLU A N 1
ATOM 1527 C CA . GLU A 1 186 ? 21.383 -24.509 8.173 1.00 76.88 186 GLU A CA 1
ATOM 1528 C C . GLU A 1 186 ? 21.866 -24.870 6.762 1.00 76.88 186 GLU A C 1
ATOM 1530 O O . GLU A 1 186 ? 22.986 -24.522 6.390 1.00 76.88 186 GLU A O 1
ATOM 1535 N N . SER A 1 187 ? 21.013 -25.492 5.938 1.00 72.19 187 SER A N 1
ATOM 1536 C CA . SER A 1 187 ? 21.347 -25.800 4.541 1.00 72.19 187 SER A CA 1
ATOM 1537 C C . SER A 1 187 ? 21.564 -24.546 3.685 1.00 72.19 187 SER A C 1
ATOM 1539 O O . SER A 1 187 ? 22.425 -24.542 2.808 1.00 72.19 187 SER A O 1
ATOM 1541 N N . GLU A 1 188 ? 20.828 -23.465 3.963 1.00 64.31 188 GLU A N 1
ATOM 1542 C CA . GLU A 1 188 ? 20.964 -22.189 3.257 1.00 64.31 188 GLU A CA 1
ATOM 1543 C C . GLU A 1 188 ? 22.158 -21.369 3.780 1.00 64.31 188 GLU A C 1
ATOM 1545 O O . GLU A 1 188 ? 22.856 -20.742 2.984 1.00 64.31 188 GLU A O 1
ATOM 1550 N N . MET A 1 189 ? 22.467 -21.414 5.082 1.00 45.91 189 MET A N 1
ATOM 1551 C CA . MET A 1 189 ? 23.657 -20.751 5.644 1.00 45.91 189 MET A CA 1
ATOM 1552 C C . MET A 1 189 ? 24.978 -21.394 5.202 1.00 45.91 189 MET A C 1
ATOM 1554 O O . MET A 1 189 ? 25.969 -20.687 5.071 1.00 45.91 189 MET A O 1
ATOM 1558 N N . LEU A 1 190 ? 25.000 -22.704 4.935 1.00 38.41 190 LEU A N 1
ATOM 1559 C CA . LEU A 1 190 ? 26.175 -23.416 4.407 1.00 38.41 190 LEU A CA 1
ATOM 1560 C C . LEU A 1 190 ? 26.389 -23.212 2.895 1.00 38.41 190 LEU A C 1
ATOM 1562 O O . LEU A 1 190 ? 27.373 -23.702 2.344 1.00 38.41 190 LEU A O 1
ATOM 1566 N N . SER A 1 191 ? 25.467 -22.516 2.221 1.00 41.44 191 SER A N 1
ATOM 1567 C CA . SER A 1 191 ? 25.547 -22.200 0.789 1.00 41.44 191 SER A CA 1
ATOM 1568 C C . SER A 1 191 ? 26.138 -20.813 0.480 1.00 41.44 191 SER A C 1
ATOM 1570 O O . SER A 1 191 ? 26.169 -20.419 -0.687 1.00 41.44 191 SER A O 1
ATOM 1572 N N . PHE A 1 192 ? 26.622 -20.098 1.506 1.00 33.12 192 PHE A N 1
ATOM 1573 C CA . PHE A 1 192 ? 27.302 -18.800 1.413 1.00 33.12 192 PHE A CA 1
ATOM 1574 C C . PHE A 1 192 ? 28.758 -18.871 1.875 1.00 33.12 192 PHE A C 1
ATOM 1576 O O . PHE A 1 192 ? 29.029 -19.546 2.892 1.00 33.12 192 PHE A O 1
#